Protein AF-A0A7S2V6W0-F1 (afdb_monomer_lite)

Secondary structure (DSSP, 8-state):
--------HHHHHGGGT-EEETTEEE----TT-GGGTT--HHHHHHHHHHHIIIIIS----BHHHHSB-SPP-B-TTSBHHHHHHHHHHTT-SEEEEE-TTSBEEEEEEHHHHHHHHHTT-TTSBGGGT-BS---EEETT-BHHHHHIIIIIS--SEEEEEEEPP--------PPP---------------------------------------PPPP-EEEEEEEEHHHHHHHHTT-TT-------S-----HHHHHHHHHHHHHHHTSS--

InterPro domains:
  IPR000644 CBS domain [PF00571] (63-118)
  IPR000644 CBS domain [PS51371] (67-123)
  IPR000644 CBS domain [SM00116] (70-118)
  IPR046342 CBS domain superfamily [G3DSA:3.10.580.10] (62-169)
  IPR046342 CBS domain superfamily [SSF54631] (60-234)
  IPR052390 tRNA Nucleotidyltransferase/Poly(A) Polymerase [PTHR47788] (5-162)

Foldseek 3Di:
DDDDLQQQVQVLCVVQVWHDGRVDIDHDDDPPDPVNPPDDPVNSVVVSVVCCVPPRDDDFAFQLRLFDDDFDEEEQQQFLQNQLCVCVVVVHFKGFYAYPVQFGQFIDGPVQSVVCVVVVRRGGGCNVRTGRDAAEDERRHTPVVVCCVCPVVVDQKYFYWDFDDPPDDPPPPPPPDDDDDDDDDDDDDDDDDDDDDDDDDDDDDDDPPPDPPPPDDDGGTHTDGMDGPVSVVVVCVVCVSPDDPCPDPPPVCDPVNVVVVVVVVVVVVVVPPD

Organism: NCBI:txid94617

Radius of gyration: 34.23 Å; chains: 1; bounding box: 109×74×72 Å

Structure (mmCIF, N/CA/C/O backbone):
data_AF-A0A7S2V6W0-F1
#
_entry.id   AF-A0A7S2V6W0-F1
#
loop_
_atom_site.group_PDB
_atom_site.id
_atom_site.type_symbol
_atom_site.label_atom_id
_atom_site.label_alt_id
_atom_site.label_comp_id
_atom_site.label_asym_id
_atom_site.label_entity_id
_atom_site.label_seq_id
_atom_site.pdbx_PDB_ins_code
_atom_site.Cartn_x
_atom_site.Cartn_y
_atom_site.Cartn_z
_atom_site.occupancy
_atom_site.B_iso_or_equiv
_atom_site.auth_seq_id
_atom_site.auth_comp_id
_atom_site.auth_asym_id
_atom_site.auth_atom_id
_atom_site.pdbx_PDB_model_num
ATOM 1 N N . SER A 1 1 ? -0.947 12.670 -19.699 1.00 32.19 1 SER A N 1
ATOM 2 C CA . SER A 1 1 ? 0.294 12.957 -20.442 1.00 32.19 1 SER A CA 1
ATOM 3 C C . SER A 1 1 ? 1.479 12.617 -19.549 1.00 32.19 1 SER A C 1
ATOM 5 O O . SER A 1 1 ? 1.955 13.471 -18.813 1.00 32.19 1 SER A O 1
ATOM 7 N N . ALA A 1 2 ? 1.862 11.338 -19.509 1.00 32.03 2 ALA A N 1
ATOM 8 C CA . ALA A 1 2 ? 2.923 10.814 -18.650 1.00 32.03 2 ALA A CA 1
ATOM 9 C C . ALA A 1 2 ? 3.948 10.091 -19.531 1.00 32.03 2 ALA A C 1
ATOM 11 O O . ALA A 1 2 ? 3.879 8.889 -19.742 1.00 32.03 2 ALA A O 1
ATOM 12 N N . ARG A 1 3 ? 4.850 10.864 -20.137 1.00 40.72 3 ARG A N 1
ATOM 13 C CA . ARG A 1 3 ? 6.092 10.364 -20.737 1.00 40.72 3 ARG A CA 1
ATOM 14 C C . ARG A 1 3 ? 7.163 11.420 -20.515 1.00 40.72 3 ARG A C 1
ATOM 16 O O . ARG A 1 3 ? 7.329 12.336 -21.311 1.00 40.72 3 ARG A O 1
ATOM 23 N N . LYS A 1 4 ? 7.838 11.327 -19.376 1.00 47.91 4 LYS A N 1
ATOM 24 C CA . LYS A 1 4 ? 9.163 11.922 -19.187 1.00 47.91 4 LYS A CA 1
ATOM 25 C C . LYS A 1 4 ? 10.077 10.849 -18.613 1.00 47.91 4 LYS A C 1
ATOM 27 O O . LYS A 1 4 ? 10.647 11.012 -17.543 1.00 47.91 4 LYS A O 1
ATOM 32 N N . SER A 1 5 ? 10.186 9.734 -19.333 1.00 52.97 5 SER A N 1
ATOM 33 C CA . SER A 1 5 ? 11.449 9.014 -19.332 1.00 52.97 5 SER A CA 1
ATOM 34 C C . SER A 1 5 ? 12.469 9.972 -19.944 1.00 52.97 5 SER A C 1
ATOM 36 O O . SER A 1 5 ? 12.297 10.452 -21.065 1.00 52.97 5 SER A O 1
ATOM 38 N N . THR A 1 6 ? 13.472 10.363 -19.168 1.00 64.56 6 THR A N 1
ATOM 39 C CA . THR A 1 6 ? 14.575 11.189 -19.664 1.00 64.56 6 THR A CA 1
ATOM 40 C C . THR A 1 6 ? 15.498 10.277 -20.470 1.00 64.56 6 THR A C 1
ATOM 42 O O . THR A 1 6 ? 16.558 9.906 -19.989 1.00 64.56 6 THR A O 1
ATOM 45 N N . VAL A 1 7 ? 15.038 9.836 -21.645 1.00 73.19 7 VAL A N 1
ATOM 46 C CA . VAL A 1 7 ? 15.878 9.147 -22.635 1.00 73.19 7 VAL A CA 1
ATOM 47 C C . VAL A 1 7 ? 16.953 10.144 -23.064 1.00 73.19 7 VAL A C 1
ATOM 49 O O . VAL A 1 7 ? 16.620 11.284 -23.399 1.00 73.19 7 VAL A O 1
ATOM 52 N N . ASP A 1 8 ? 18.220 9.743 -23.003 1.00 82.81 8 ASP A N 1
ATOM 53 C CA . ASP A 1 8 ? 19.346 10.557 -23.448 1.00 82.81 8 ASP A CA 1
ATOM 54 C C . ASP A 1 8 ? 19.619 10.247 -24.921 1.00 82.81 8 ASP A C 1
ATOM 56 O O . ASP A 1 8 ? 20.336 9.312 -25.281 1.00 82.81 8 ASP A O 1
ATOM 60 N N . LEU A 1 9 ? 19.023 11.061 -25.791 1.00 82.62 9 LEU A N 1
ATOM 61 C CA . LEU A 1 9 ? 19.179 10.932 -27.237 1.00 82.62 9 LEU A CA 1
ATOM 62 C C . LEU A 1 9 ? 20.634 11.125 -27.682 1.00 82.62 9 LEU A C 1
ATOM 64 O O . LEU A 1 9 ? 21.024 10.605 -28.722 1.00 82.62 9 LEU A O 1
ATOM 68 N N . ASN A 1 10 ? 21.444 11.873 -26.927 1.00 84.94 10 ASN A N 1
ATOM 69 C CA . ASN A 1 10 ? 22.842 12.083 -27.283 1.00 84.94 10 ASN A CA 1
ATOM 70 C C . ASN A 1 10 ? 23.656 10.811 -27.024 1.00 84.94 10 ASN A C 1
ATOM 72 O O . ASN A 1 10 ? 24.399 10.372 -27.900 1.00 84.94 10 ASN A O 1
ATOM 76 N N . ALA A 1 11 ? 23.460 10.177 -25.865 1.00 84.25 11 ALA A N 1
ATOM 77 C CA . ALA A 1 11 ? 24.062 8.878 -25.568 1.00 84.25 11 ALA A CA 1
ATOM 78 C C . ALA A 1 11 ? 23.625 7.807 -26.581 1.00 84.25 11 ALA A C 1
ATOM 80 O O . ALA A 1 11 ? 24.463 7.061 -27.078 1.00 84.25 11 ALA A O 1
ATOM 81 N N . LEU A 1 12 ? 22.339 7.806 -26.952 1.00 83.88 12 LEU A N 1
ATOM 82 C CA . LEU A 1 12 ? 21.755 6.891 -27.937 1.00 83.88 12 LEU A CA 1
ATOM 83 C C . LEU A 1 12 ? 22.400 7.016 -29.331 1.00 83.88 12 LEU A C 1
ATOM 85 O O . LEU A 1 12 ? 22.627 6.023 -30.015 1.00 83.88 12 LEU A O 1
ATOM 89 N N . PHE A 1 13 ? 22.673 8.246 -29.777 1.00 85.44 13 PHE A N 1
ATOM 90 C CA . PHE A 1 13 ? 23.151 8.513 -31.137 1.00 85.44 13 PHE A CA 1
ATOM 91 C C . PHE A 1 13 ? 24.675 8.597 -31.272 1.00 85.44 13 PHE A C 1
ATOM 93 O O . PHE A 1 13 ? 25.177 8.503 -32.393 1.00 85.44 13 PHE A O 1
ATOM 100 N N . THR A 1 14 ? 25.416 8.712 -30.166 1.00 84.56 14 THR A N 1
ATOM 101 C CA . THR A 1 14 ? 26.891 8.756 -30.163 1.00 84.56 14 THR A CA 1
ATOM 102 C C . THR A 1 14 ? 27.540 7.535 -30.845 1.00 84.56 14 THR A C 1
ATOM 104 O O . THR A 1 14 ? 28.439 7.747 -31.662 1.00 84.56 14 THR A O 1
ATOM 107 N N . PRO A 1 15 ? 27.089 6.278 -30.620 1.00 82.00 15 PRO A N 1
ATOM 108 C CA . PRO A 1 15 ? 27.622 5.103 -31.327 1.00 82.00 15 PRO A CA 1
ATOM 109 C C . PRO A 1 15 ? 27.479 5.183 -32.852 1.00 82.00 15 PRO A C 1
ATOM 111 O O . PRO A 1 15 ? 28.231 4.552 -33.588 1.00 82.00 15 PRO A O 1
ATOM 114 N N . TYR A 1 16 ? 26.533 5.993 -33.327 1.00 81.75 16 TYR A N 1
ATOM 115 C CA . TYR A 1 16 ? 26.217 6.194 -34.737 1.00 81.75 16 TYR A CA 1
ATOM 116 C C . TYR A 1 16 ? 26.758 7.519 -35.281 1.00 81.75 16 TYR A C 1
ATOM 118 O O . TYR A 1 16 ? 26.237 8.043 -36.266 1.00 81.75 16 TYR A O 1
ATOM 126 N N . HIS A 1 17 ? 27.784 8.079 -34.631 1.00 81.06 17 HIS A N 1
ATOM 127 C CA . HIS A 1 17 ? 28.397 9.367 -34.976 1.00 81.06 17 HIS A CA 1
ATOM 128 C C . HIS A 1 17 ? 27.416 10.553 -34.942 1.00 81.06 17 HIS A C 1
ATOM 130 O O . HIS A 1 17 ? 27.673 11.605 -35.528 1.00 81.06 17 HIS A O 1
ATOM 136 N N . GLY A 1 18 ? 26.278 10.394 -34.263 1.00 83.81 18 GLY A N 1
ATOM 137 C CA . GLY A 1 18 ? 25.359 11.482 -33.970 1.00 83.81 18 GLY A CA 1
ATOM 138 C C . GLY A 1 18 ? 25.780 12.277 -32.747 1.00 83.81 18 GLY A C 1
ATOM 139 O O . GLY A 1 18 ? 26.610 11.849 -31.949 1.00 83.81 18 GLY A O 1
ATOM 140 N N . GLY A 1 19 ? 25.176 13.448 -32.590 1.00 85.50 19 GLY A N 1
ATOM 141 C CA . GLY A 1 19 ? 25.458 14.320 -31.462 1.00 85.50 19 GLY A CA 1
ATOM 142 C C . GLY A 1 19 ? 24.356 15.339 -31.221 1.00 85.50 19 GLY A C 1
ATOM 143 O O . GLY A 1 19 ? 23.471 15.550 -32.056 1.00 85.50 19 GLY A O 1
ATOM 144 N N . GLY A 1 20 ? 24.408 15.975 -30.056 1.00 85.94 20 GLY A N 1
ATOM 145 C CA . GLY A 1 20 ? 23.536 17.089 -29.706 1.00 85.94 20 GLY A CA 1
ATOM 146 C C . GLY A 1 20 ? 23.212 17.138 -28.221 1.00 85.94 20 GLY A C 1
ATOM 147 O O . GLY A 1 20 ? 23.942 16.626 -27.376 1.00 85.94 20 GLY A O 1
ATOM 148 N N . HIS A 1 21 ? 22.099 17.783 -27.888 1.00 83.94 21 HIS A N 1
ATOM 149 C CA . HIS A 1 21 ? 21.623 17.833 -26.511 1.00 83.94 21 HIS A CA 1
ATOM 150 C C . HIS A 1 21 ? 20.943 16.497 -26.155 1.00 83.94 21 HIS A C 1
ATOM 152 O O . HIS A 1 21 ? 20.230 15.962 -27.002 1.00 83.94 21 HIS A O 1
ATOM 158 N N . PRO A 1 22 ? 20.995 16.005 -24.902 1.00 81.94 22 PRO A N 1
ATOM 159 C CA . PRO A 1 22 ? 20.298 14.780 -24.469 1.00 81.94 22 PRO A CA 1
ATOM 160 C C . PRO A 1 22 ? 18.800 14.683 -24.809 1.00 81.94 22 PRO A C 1
ATOM 162 O O . PRO A 1 22 ? 18.212 13.613 -24.788 1.00 81.94 22 PRO A O 1
ATOM 165 N N . LYS A 1 23 ? 18.155 15.813 -25.123 1.00 78.44 23 LYS A N 1
ATOM 166 C CA . LYS A 1 23 ? 16.727 15.903 -25.489 1.00 78.44 23 LYS A CA 1
ATOM 167 C C . LYS A 1 23 ? 16.487 16.231 -26.964 1.00 78.44 23 LYS A C 1
ATOM 169 O O . LYS A 1 23 ? 15.339 16.286 -27.389 1.00 78.44 23 LYS A O 1
ATOM 174 N N . ALA A 1 24 ? 17.549 16.527 -27.702 1.00 77.25 24 ALA A N 1
ATOM 175 C CA . ALA A 1 24 ? 17.530 16.978 -29.085 1.00 77.25 24 ALA A CA 1
ATOM 176 C C . ALA A 1 24 ? 18.909 16.686 -29.696 1.00 77.25 24 ALA A C 1
ATOM 178 O O . ALA A 1 24 ? 19.760 17.573 -29.801 1.00 77.25 24 ALA A O 1
ATOM 179 N N . ALA A 1 25 ? 19.135 15.417 -30.019 1.00 85.56 25 ALA A N 1
ATOM 180 C CA . ALA A 1 25 ? 20.313 14.942 -30.729 1.00 85.56 25 ALA A CA 1
ATOM 181 C C . ALA A 1 25 ? 19.882 14.332 -32.064 1.00 85.56 25 ALA A C 1
ATOM 183 O O . ALA A 1 25 ? 18.726 13.935 -32.228 1.00 85.56 25 ALA A O 1
ATOM 184 N N . SER A 1 26 ? 20.807 14.271 -33.014 1.00 85.56 26 SER A N 1
ATOM 185 C CA . SER A 1 26 ? 20.570 13.703 -34.340 1.00 85.56 26 SER A CA 1
ATOM 186 C C . SER A 1 26 ? 21.784 12.915 -34.809 1.00 85.56 26 SER A C 1
ATOM 188 O O . SER A 1 26 ? 22.915 13.313 -34.534 1.00 85.56 26 SER A O 1
ATOM 190 N N . CYS A 1 27 ? 21.552 11.849 -35.568 1.00 85.00 27 CYS A N 1
ATOM 191 C CA . CYS A 1 27 ? 22.575 11.158 -36.347 1.00 85.00 27 CYS A CA 1
ATOM 192 C C . CYS A 1 27 ? 22.167 11.124 -37.822 1.00 85.00 27 CYS A C 1
ATOM 194 O O . CYS A 1 27 ? 20.982 11.159 -38.157 1.00 85.00 27 CYS A O 1
ATOM 196 N N . SER A 1 28 ? 23.159 11.053 -38.703 1.00 82.06 28 SER A N 1
ATOM 197 C CA . SER A 1 28 ? 22.966 10.765 -40.121 1.00 82.06 28 SER A CA 1
ATOM 198 C C . SER A 1 28 ? 23.978 9.708 -40.521 1.00 82.06 28 SER A C 1
ATOM 200 O O . SER A 1 28 ? 25.175 9.917 -40.328 1.00 82.06 28 SER A O 1
ATOM 202 N N . MET A 1 29 ? 23.509 8.602 -41.087 1.00 73.56 29 MET A N 1
ATOM 203 C CA . MET A 1 29 ? 24.369 7.512 -41.531 1.00 73.56 29 MET A CA 1
ATOM 204 C C . MET A 1 29 ? 24.065 7.130 -42.971 1.00 73.56 29 MET A C 1
ATOM 206 O O . MET A 1 29 ? 22.963 7.348 -43.478 1.00 73.56 29 MET A O 1
ATOM 210 N N . ARG A 1 30 ? 25.069 6.548 -43.616 1.00 75.75 30 ARG A N 1
ATOM 211 C CA . ARG A 1 30 ? 24.967 5.952 -44.939 1.00 75.75 30 ARG A CA 1
ATOM 212 C C . ARG A 1 30 ? 24.839 4.439 -44.776 1.00 75.75 30 ARG A C 1
ATOM 214 O O . ARG A 1 30 ? 25.690 3.821 -44.148 1.00 75.75 30 ARG A O 1
ATOM 221 N N . LEU A 1 31 ? 23.754 3.865 -45.295 1.00 67.44 31 LEU A N 1
ATOM 222 C CA . LEU A 1 31 ? 23.441 2.429 -45.177 1.00 67.44 31 LEU A CA 1
ATOM 223 C C . LEU A 1 31 ? 24.380 1.541 -46.016 1.00 67.44 31 LEU A C 1
ATOM 225 O O . LEU A 1 31 ? 24.413 0.329 -45.843 1.00 67.44 31 LEU A O 1
ATOM 229 N N . ASP A 1 32 ? 25.147 2.145 -46.921 1.00 70.44 32 ASP A N 1
ATOM 230 C CA . ASP A 1 32 ? 26.176 1.528 -47.756 1.00 70.44 32 ASP A CA 1
ATOM 231 C C . ASP A 1 32 ? 27.594 1.633 -47.158 1.00 70.44 32 ASP A C 1
ATOM 233 O O . ASP A 1 32 ? 28.562 1.213 -47.794 1.00 70.44 32 ASP A O 1
ATOM 237 N N . ASP A 1 33 ? 27.741 2.176 -45.943 1.00 69.12 33 ASP A N 1
ATOM 238 C CA . ASP A 1 33 ? 29.042 2.334 -45.293 1.00 69.12 33 ASP A CA 1
ATOM 239 C C . ASP A 1 33 ? 29.648 0.964 -44.902 1.00 69.12 33 ASP A C 1
ATOM 241 O O . ASP A 1 33 ? 29.051 0.215 -44.118 1.00 69.12 33 ASP A O 1
ATOM 245 N N . PRO A 1 34 ? 30.854 0.612 -45.394 1.00 64.00 34 PRO A N 1
ATOM 246 C CA . PRO A 1 34 ? 31.519 -0.647 -45.062 1.00 64.00 34 PRO A CA 1
ATOM 247 C C . PRO A 1 34 ? 31.882 -0.793 -43.575 1.00 64.00 34 PRO A C 1
ATOM 249 O O . PRO A 1 34 ? 32.149 -1.915 -43.138 1.00 64.00 34 PRO A O 1
ATOM 252 N N . ALA A 1 35 ? 31.883 0.290 -42.790 1.00 62.59 35 ALA A N 1
ATOM 253 C CA . ALA A 1 35 ? 32.033 0.238 -41.335 1.00 62.59 35 ALA A CA 1
ATOM 254 C C . ALA A 1 35 ? 30.786 -0.327 -40.623 1.00 62.59 35 ALA A C 1
ATOM 256 O O . ALA A 1 35 ? 30.897 -0.839 -39.511 1.00 62.59 35 ALA A O 1
ATOM 257 N N . MET A 1 36 ? 29.619 -0.295 -41.276 1.00 63.16 36 MET A N 1
ATOM 258 C CA . MET A 1 36 ? 28.310 -0.697 -40.742 1.00 63.16 36 MET A CA 1
ATOM 259 C C . MET A 1 36 ? 27.817 -2.010 -41.375 1.00 63.16 36 MET A C 1
ATOM 261 O O . MET A 1 36 ? 26.632 -2.158 -41.670 1.00 63.16 36 MET A O 1
ATOM 265 N N . ARG A 1 37 ? 28.739 -2.956 -41.634 1.00 55.81 37 ARG A N 1
ATOM 266 C CA . ARG A 1 37 ? 28.489 -4.237 -42.331 1.00 55.81 37 ARG A CA 1
ATOM 267 C C . ARG A 1 37 ? 27.138 -4.865 -41.952 1.00 55.81 37 ARG A C 1
ATOM 269 O O . ARG A 1 37 ? 27.016 -5.488 -40.903 1.00 55.81 37 ARG A O 1
ATOM 276 N N . GLY A 1 38 ? 26.170 -4.771 -42.864 1.00 61.34 38 GLY A N 1
ATOM 277 C CA . GLY A 1 38 ? 24.917 -5.526 -42.807 1.00 61.34 38 GLY A CA 1
ATOM 278 C C . GLY A 1 38 ? 23.794 -4.916 -41.968 1.00 61.34 38 GLY A C 1
ATOM 279 O O . GLY A 1 38 ? 22.775 -5.581 -41.807 1.00 61.34 38 GLY A O 1
ATOM 280 N N . LEU A 1 39 ? 23.936 -3.687 -41.459 1.00 65.50 39 LEU A N 1
ATOM 281 C CA . LEU A 1 39 ? 22.801 -2.985 -40.860 1.00 65.50 39 LEU A CA 1
ATOM 282 C C . LEU A 1 39 ? 21.952 -2.336 -41.954 1.00 65.50 39 LEU A C 1
ATOM 284 O O . LEU A 1 39 ? 22.332 -1.323 -42.538 1.00 65.50 39 LEU A O 1
ATOM 288 N N . ASP A 1 40 ? 20.786 -2.920 -42.212 1.00 76.00 40 ASP A N 1
ATOM 289 C CA . ASP A 1 40 ? 19.726 -2.221 -42.923 1.00 76.00 40 ASP A CA 1
ATOM 290 C C . ASP A 1 40 ? 19.011 -1.222 -41.991 1.00 76.00 40 ASP A C 1
ATOM 292 O O . ASP A 1 40 ? 19.259 -1.140 -40.782 1.00 76.00 40 ASP A O 1
ATOM 296 N N . SER A 1 41 ? 18.117 -0.417 -42.566 1.00 77.06 41 SER A N 1
ATOM 297 C CA . SER A 1 41 ? 17.369 0.586 -41.806 1.00 77.06 41 SER A CA 1
ATOM 298 C C . SER A 1 41 ? 16.512 -0.024 -40.696 1.00 77.06 41 SER A C 1
ATOM 300 O O . SER A 1 41 ? 16.229 0.660 -39.717 1.00 77.06 41 SER A O 1
ATOM 302 N N . GLN A 1 42 ? 16.089 -1.283 -40.841 1.00 79.06 42 GLN A N 1
ATOM 303 C CA . GLN A 1 42 ? 15.223 -1.945 -39.873 1.00 79.06 42 GLN A CA 1
ATOM 304 C C . GLN A 1 42 ? 16.029 -2.452 -38.676 1.00 79.06 42 GLN A C 1
ATOM 306 O O . GLN A 1 42 ? 15.693 -2.122 -37.545 1.00 79.06 42 GLN A O 1
ATOM 311 N N . ALA A 1 43 ? 17.144 -3.141 -38.917 1.00 79.06 43 ALA A N 1
ATOM 312 C CA . ALA A 1 43 ? 18.059 -3.612 -37.884 1.00 79.06 43 ALA A CA 1
ATOM 313 C C . ALA A 1 43 ? 18.600 -2.458 -37.024 1.00 79.06 43 ALA A C 1
ATOM 315 O O . ALA A 1 43 ? 18.762 -2.600 -35.812 1.00 79.06 43 ALA A O 1
ATOM 316 N N . PHE A 1 44 ? 18.834 -1.290 -37.633 1.00 79.88 44 PHE A N 1
ATOM 317 C CA . PHE A 1 44 ? 19.177 -0.075 -36.894 1.00 79.88 44 PHE A CA 1
ATOM 318 C C . PHE A 1 44 ? 18.053 0.373 -35.948 1.00 79.88 44 PHE A C 1
ATOM 320 O O . PHE A 1 44 ? 18.314 0.642 -34.775 1.00 79.88 44 PHE A O 1
ATOM 327 N N . LEU A 1 45 ? 16.811 0.459 -36.441 1.00 81.62 45 LEU A N 1
ATOM 328 C CA . LEU A 1 45 ? 15.664 0.843 -35.615 1.00 81.62 45 LEU A CA 1
ATOM 329 C C . LEU A 1 45 ? 15.423 -0.163 -34.488 1.00 81.62 45 LEU A C 1
ATOM 331 O O . LEU A 1 45 ? 15.148 0.255 -33.366 1.00 81.62 45 LEU A O 1
ATOM 335 N N . ASP A 1 46 ? 15.571 -1.455 -34.765 1.00 82.25 46 ASP A N 1
ATOM 336 C CA . ASP A 1 46 ? 15.393 -2.514 -33.776 1.00 82.25 46 ASP A CA 1
ATOM 337 C C . ASP A 1 46 ? 16.443 -2.400 -32.661 1.00 82.25 46 ASP A C 1
ATOM 339 O O . ASP A 1 46 ? 16.078 -2.383 -31.486 1.00 82.25 46 ASP A O 1
ATOM 343 N N . HIS A 1 47 ? 17.720 -2.190 -33.006 1.00 81.69 47 HIS A N 1
ATOM 344 C CA . HIS A 1 47 ? 18.782 -1.959 -32.019 1.00 81.69 47 HIS A CA 1
ATOM 345 C C . HIS A 1 47 ? 18.549 -0.675 -31.207 1.00 81.69 47 HIS A C 1
ATOM 347 O O . HIS A 1 47 ? 18.802 -0.631 -30.004 1.00 81.69 47 HIS A O 1
ATOM 353 N N . LEU A 1 48 ? 18.040 0.385 -31.844 1.00 82.25 48 LEU A N 1
ATOM 354 C CA . LEU A 1 48 ? 17.699 1.632 -31.161 1.00 82.25 48 LEU A CA 1
ATOM 355 C C . LEU A 1 48 ? 16.571 1.425 -30.144 1.00 82.25 48 LEU A C 1
ATOM 357 O O . LEU A 1 48 ? 16.636 1.925 -29.022 1.00 82.25 48 LEU A O 1
ATOM 361 N N . VAL A 1 49 ? 15.524 0.699 -30.541 1.00 82.44 49 VAL A N 1
ATOM 362 C CA . VAL A 1 49 ? 14.390 0.367 -29.674 1.00 82.44 49 VAL A CA 1
ATOM 363 C C . VAL A 1 49 ? 14.849 -0.520 -28.525 1.00 82.44 49 VAL A C 1
ATOM 365 O O . VAL A 1 49 ? 14.483 -0.250 -27.382 1.00 82.44 49 VAL A O 1
ATOM 368 N N . GLU A 1 50 ? 15.674 -1.528 -28.800 1.00 80.94 50 GLU A N 1
ATOM 369 C CA . GLU A 1 50 ? 16.226 -2.418 -27.784 1.00 80.94 50 GLU A CA 1
ATOM 370 C C . GLU A 1 50 ? 17.058 -1.646 -26.755 1.00 80.94 50 GLU A C 1
ATOM 372 O O . GLU A 1 50 ? 16.794 -1.777 -25.559 1.00 80.94 50 GLU A O 1
ATOM 377 N N . ASP A 1 51 ? 17.979 -0.778 -27.184 1.00 78.69 51 ASP A N 1
ATOM 378 C CA . ASP A 1 51 ? 18.811 0.034 -26.283 1.00 78.69 51 ASP A CA 1
ATOM 379 C C . ASP A 1 51 ? 17.967 1.001 -25.432 1.00 78.69 51 ASP A C 1
ATOM 381 O O . ASP A 1 51 ? 18.164 1.135 -24.220 1.00 78.69 51 ASP A O 1
ATOM 385 N N . ILE A 1 52 ? 16.936 1.617 -26.025 1.00 79.12 52 ILE A N 1
ATOM 386 C CA . ILE A 1 52 ? 15.980 2.437 -25.269 1.00 79.12 52 ILE A CA 1
ATOM 387 C C . ILE A 1 52 ? 15.268 1.585 -24.216 1.00 79.12 52 ILE A C 1
ATOM 389 O O . ILE A 1 52 ? 15.198 1.982 -23.053 1.00 79.12 52 ILE A O 1
ATOM 393 N N . CYS A 1 53 ? 14.732 0.432 -24.606 1.00 71.12 53 CYS A N 1
ATOM 394 C CA . CYS A 1 53 ? 13.935 -0.424 -23.735 1.00 71.12 53 CYS A CA 1
ATOM 395 C C . CYS A 1 53 ? 14.741 -1.077 -22.610 1.00 71.12 53 CYS A C 1
ATOM 397 O O . CYS A 1 53 ? 14.203 -1.243 -21.517 1.00 71.12 53 CYS A O 1
ATOM 399 N N . THR A 1 54 ? 15.998 -1.435 -22.863 1.00 73.12 54 THR A N 1
ATOM 400 C CA . THR A 1 54 ? 16.837 -2.188 -21.922 1.00 73.12 54 THR A CA 1
ATOM 401 C C . THR A 1 54 ? 17.723 -1.293 -21.065 1.00 73.12 54 THR A C 1
ATOM 403 O O . THR A 1 54 ? 17.835 -1.530 -19.863 1.00 73.12 54 THR A O 1
ATOM 406 N N . ASN A 1 55 ? 18.311 -0.245 -21.648 1.00 70.06 55 ASN A N 1
ATOM 407 C CA . ASN A 1 55 ? 19.354 0.540 -20.987 1.00 70.06 55 ASN A CA 1
ATOM 408 C C . ASN A 1 55 ? 18.894 1.944 -20.578 1.00 70.06 55 ASN A C 1
ATOM 410 O O . ASN A 1 55 ? 19.417 2.496 -19.608 1.00 70.06 55 ASN A O 1
ATOM 414 N N . GLN A 1 56 ? 17.920 2.539 -21.280 1.00 68.12 56 GLN A N 1
ATOM 415 C CA . GLN A 1 56 ? 17.513 3.930 -21.021 1.00 68.12 56 GLN A CA 1
ATOM 416 C C . GLN A 1 56 ? 16.172 4.075 -20.294 1.00 68.12 56 GLN A C 1
ATOM 418 O O . GLN A 1 56 ? 15.959 5.046 -19.557 1.00 68.12 56 GLN A O 1
ATOM 423 N N . LEU A 1 57 ? 15.249 3.129 -20.471 1.00 65.50 57 LEU A N 1
ATOM 424 C CA . LEU A 1 57 ? 13.990 3.099 -19.739 1.00 65.50 57 LEU A CA 1
ATOM 425 C C . LEU A 1 57 ? 14.197 2.399 -18.397 1.00 65.50 57 LEU A C 1
ATOM 427 O O . LEU A 1 57 ? 14.382 1.190 -18.323 1.00 65.50 57 LEU A O 1
ATOM 431 N N . LYS A 1 58 ? 14.108 3.164 -17.304 1.00 61.62 58 LYS A N 1
ATOM 432 C CA . LYS A 1 58 ? 13.963 2.556 -15.978 1.00 61.62 58 LYS A CA 1
ATOM 433 C C . LYS A 1 58 ? 12.657 1.748 -15.957 1.00 61.62 58 LYS A C 1
ATOM 435 O O . LYS A 1 58 ? 11.628 2.317 -16.343 1.00 61.62 58 LYS A O 1
ATOM 440 N N . PRO A 1 59 ? 12.673 0.481 -15.507 1.00 60.97 59 PRO A N 1
ATOM 441 C CA . PRO A 1 59 ? 11.457 -0.308 -15.393 1.00 60.97 59 PRO A CA 1
ATOM 442 C C . PRO A 1 59 ? 10.458 0.410 -14.481 1.00 60.97 59 PRO A C 1
ATOM 444 O O . PRO A 1 59 ? 10.822 0.994 -13.456 1.00 60.97 59 PRO A O 1
ATOM 447 N N . GLU A 1 60 ? 9.196 0.430 -14.903 1.00 69.38 60 GLU A N 1
ATOM 448 C CA . GLU A 1 60 ? 8.118 1.030 -14.127 1.00 69.38 60 GLU A CA 1
ATOM 449 C C . GLU A 1 60 ? 7.797 0.114 -12.943 1.00 69.38 60 GLU A C 1
ATOM 451 O O . GLU A 1 60 ? 7.369 -1.020 -13.134 1.00 69.38 60 GLU A O 1
ATOM 456 N N . ILE A 1 61 ? 8.024 0.610 -11.727 1.00 80.69 61 ILE A N 1
ATOM 457 C CA . ILE A 1 61 ? 7.788 -0.133 -10.485 1.00 80.69 61 ILE A CA 1
ATOM 458 C C . ILE A 1 61 ? 6.290 -0.406 -10.339 1.00 80.69 61 ILE A C 1
ATOM 460 O O . ILE A 1 61 ? 5.459 0.500 -10.497 1.00 80.69 61 ILE A O 1
ATOM 464 N N . SER A 1 62 ? 5.946 -1.642 -9.994 1.00 87.75 62 SER A N 1
ATOM 465 C CA . SER A 1 62 ? 4.574 -2.052 -9.692 1.00 87.75 62 SER A CA 1
ATOM 466 C C . SER A 1 62 ? 4.201 -1.804 -8.223 1.00 87.75 62 SER A C 1
ATOM 468 O O . SER A 1 62 ? 5.062 -1.705 -7.352 1.00 87.75 62 SER A O 1
ATOM 470 N N . ALA A 1 63 ? 2.908 -1.719 -7.909 1.00 90.25 63 ALA A N 1
ATOM 471 C CA . ALA A 1 63 ? 2.398 -1.553 -6.549 1.00 90.25 63 ALA A CA 1
ATOM 472 C C . ALA A 1 63 ? 2.903 -2.651 -5.603 1.00 90.25 63 ALA A C 1
ATOM 474 O O . ALA A 1 63 ? 3.249 -2.357 -4.458 1.00 90.25 63 ALA A O 1
ATOM 475 N N . GLY A 1 64 ? 3.005 -3.887 -6.096 1.00 88.56 64 GLY A N 1
ATOM 476 C CA . GLY A 1 64 ? 3.557 -5.019 -5.355 1.00 88.56 64 GLY A CA 1
ATOM 477 C C . GLY A 1 64 ? 5.017 -4.825 -4.936 1.00 88.56 64 GLY A C 1
ATOM 478 O O . GLY A 1 64 ? 5.409 -5.245 -3.851 1.00 88.56 64 GLY A O 1
ATOM 479 N N . GLU A 1 65 ? 5.820 -4.133 -5.744 1.00 85.06 65 GLU A N 1
ATOM 480 C CA . GLU A 1 65 ? 7.248 -3.931 -5.469 1.00 85.06 65 GLU A CA 1
ATOM 481 C C . GLU A 1 65 ? 7.529 -2.862 -4.407 1.00 85.06 65 GLU A C 1
ATOM 483 O O . GLU A 1 65 ? 8.575 -2.909 -3.759 1.00 85.06 65 GLU A O 1
ATOM 488 N N . PHE A 1 66 ? 6.627 -1.892 -4.208 1.00 86.06 66 PHE A N 1
ATOM 489 C CA . PHE A 1 66 ? 6.857 -0.802 -3.247 1.00 86.06 66 PHE A CA 1
ATOM 490 C C . PHE A 1 66 ? 5.869 -0.736 -2.081 1.00 86.06 66 PHE A C 1
ATOM 492 O O . PHE A 1 66 ? 6.038 0.104 -1.190 1.00 86.06 66 PHE A O 1
ATOM 499 N N . MET A 1 67 ? 4.853 -1.597 -2.056 1.00 90.25 67 MET A N 1
ATOM 500 C CA . MET A 1 67 ? 3.956 -1.718 -0.912 1.00 90.25 67 MET A CA 1
ATOM 501 C C . MET A 1 67 ? 4.691 -2.141 0.359 1.00 90.25 67 MET A C 1
ATOM 503 O O . MET A 1 67 ? 5.685 -2.864 0.333 1.00 90.25 67 MET A O 1
ATOM 507 N N . THR A 1 68 ? 4.145 -1.740 1.504 1.00 89.56 68 THR A N 1
ATOM 508 C CA . THR A 1 68 ? 4.553 -2.303 2.788 1.00 89.56 68 THR A CA 1
ATOM 509 C C . THR A 1 68 ? 3.745 -3.569 3.064 1.00 89.56 68 THR A C 1
ATOM 511 O O . THR A 1 68 ? 2.510 -3.553 3.050 1.00 89.56 68 THR A O 1
ATOM 514 N N . ALA A 1 69 ? 4.456 -4.652 3.371 1.00 89.06 69 ALA A N 1
ATOM 515 C CA . ALA A 1 69 ? 3.913 -5.920 3.838 1.00 89.06 69 ALA A CA 1
ATOM 516 C C . ALA A 1 69 ? 4.845 -6.517 4.918 1.00 89.06 69 ALA A C 1
ATOM 518 O O . ALA A 1 69 ? 6.051 -6.260 4.878 1.00 89.06 69 ALA A O 1
ATOM 519 N N . PRO A 1 70 ? 4.330 -7.306 5.883 1.00 88.69 70 PRO A N 1
ATOM 520 C CA . PRO A 1 70 ? 2.921 -7.647 6.105 1.00 88.69 70 PRO A CA 1
ATOM 521 C C . PRO A 1 70 ? 2.105 -6.484 6.701 1.00 88.69 70 PRO A C 1
ATOM 523 O O . PRO A 1 70 ? 2.636 -5.618 7.395 1.00 88.69 70 PRO A O 1
ATOM 526 N N . VAL A 1 71 ? 0.791 -6.473 6.449 1.00 92.12 71 VAL A N 1
ATOM 527 C CA . VAL A 1 71 ? -0.121 -5.416 6.922 1.00 92.12 71 VAL A CA 1
ATOM 528 C C . VAL A 1 71 ? -0.837 -5.854 8.198 1.00 92.12 71 VAL A C 1
ATOM 530 O O . VAL A 1 71 ? -1.451 -6.921 8.236 1.00 92.12 71 VAL A O 1
ATOM 533 N N . LEU A 1 72 ? -0.815 -5.015 9.239 1.00 93.56 72 LEU A N 1
ATOM 534 C CA . LEU A 1 72 ? -1.642 -5.243 10.427 1.00 93.56 72 LEU A CA 1
ATOM 535 C C . LEU A 1 72 ? -3.122 -5.090 10.059 1.00 93.56 72 LEU A C 1
ATOM 537 O O . LEU A 1 72 ? -3.505 -4.099 9.445 1.00 93.56 72 LEU A O 1
ATOM 541 N N . THR A 1 73 ? -3.955 -6.050 10.454 1.00 96.44 73 THR A N 1
ATOM 542 C CA . THR A 1 73 ? -5.388 -6.083 10.126 1.00 96.44 73 THR A CA 1
ATOM 543 C C . THR A 1 73 ? -6.238 -6.406 11.348 1.00 96.44 73 THR A C 1
ATOM 545 O O . THR A 1 73 ? -5.729 -6.878 12.365 1.00 96.44 73 THR A O 1
ATOM 548 N N . CYS A 1 74 ? -7.542 -6.156 11.254 1.00 96.69 74 CYS A N 1
ATOM 549 C CA . CYS A 1 74 ? -8.524 -6.589 12.246 1.00 96.69 74 CYS A CA 1
ATOM 550 C C . CYS A 1 74 ? -9.775 -7.183 11.584 1.00 96.69 74 CYS A C 1
ATOM 552 O O . CYS A 1 74 ? -9.915 -7.176 10.361 1.00 96.69 74 CYS A O 1
ATOM 554 N N . THR A 1 75 ? -10.686 -7.718 12.394 1.00 97.56 75 THR A N 1
ATOM 555 C CA . THR A 1 75 ? -11.970 -8.273 11.938 1.00 97.56 75 THR A CA 1
ATOM 556 C C . THR A 1 75 ? -13.120 -7.294 12.197 1.00 97.56 75 THR A C 1
ATOM 558 O O . THR A 1 75 ? -12.993 -6.425 13.062 1.00 97.56 75 THR A O 1
ATOM 561 N N . PRO A 1 76 ? -14.284 -7.436 11.530 1.00 97.44 76 PRO A N 1
ATOM 562 C CA . PRO A 1 76 ? -15.424 -6.539 11.726 1.00 97.44 76 PRO A CA 1
ATOM 563 C C . PRO A 1 76 ? -15.947 -6.531 13.167 1.00 97.44 76 PRO A C 1
ATOM 565 O O . PRO A 1 76 ? -16.523 -5.538 13.610 1.00 97.44 76 PRO A O 1
ATOM 568 N N . ASP A 1 77 ? -15.742 -7.634 13.887 1.00 97.56 77 ASP A N 1
ATOM 569 C CA . ASP A 1 77 ? -16.185 -7.830 15.266 1.00 97.56 77 ASP A CA 1
ATOM 570 C C . ASP A 1 77 ? -15.125 -7.427 16.307 1.00 97.56 77 ASP A C 1
ATOM 572 O O . ASP A 1 77 ? -15.424 -7.417 17.498 1.00 97.56 77 ASP A O 1
ATOM 576 N N . THR A 1 78 ? -13.915 -7.041 15.875 1.00 97.31 78 THR A N 1
ATOM 577 C CA . THR A 1 78 ? -12.898 -6.456 16.767 1.00 97.31 78 THR A CA 1
ATOM 578 C C . THR A 1 78 ? -13.480 -5.220 17.450 1.00 97.31 78 THR A C 1
ATOM 580 O O . THR A 1 78 ? -14.142 -4.409 16.796 1.00 97.31 78 THR A O 1
ATOM 583 N N . THR A 1 79 ? -13.268 -5.055 18.757 1.00 98.06 79 THR A N 1
ATOM 584 C CA . THR A 1 79 ? -13.813 -3.890 19.470 1.00 98.06 79 THR A CA 1
ATOM 585 C C . THR A 1 79 ? -13.021 -2.626 19.152 1.00 98.06 79 THR A C 1
ATOM 587 O O . THR A 1 79 ? -11.838 -2.672 18.809 1.00 98.06 79 THR A O 1
ATOM 590 N N . ILE A 1 80 ? -13.662 -1.466 19.287 1.00 97.88 80 ILE A N 1
ATOM 591 C CA . ILE A 1 80 ? -13.010 -0.169 19.061 1.00 97.88 80 ILE A CA 1
ATOM 592 C C . ILE A 1 80 ? -11.817 0.025 20.005 1.00 97.88 80 ILE A C 1
ATOM 594 O O . ILE A 1 80 ? -10.774 0.502 19.565 1.00 97.88 80 ILE A O 1
ATOM 598 N N . SER A 1 81 ? -11.931 -0.393 21.268 1.00 97.00 81 SER A N 1
ATOM 599 C CA . SER A 1 81 ? -10.821 -0.337 22.229 1.00 97.00 81 SER A CA 1
ATOM 600 C C . SER A 1 81 ? -9.651 -1.249 21.837 1.00 97.00 81 SER A C 1
ATOM 602 O O . SER A 1 81 ? -8.502 -0.818 21.870 1.00 97.00 81 SER A O 1
ATOM 604 N N . GLN A 1 82 ? -9.920 -2.478 21.380 1.00 97.25 82 GLN A N 1
ATOM 605 C CA . GLN A 1 82 ? -8.867 -3.373 20.877 1.00 97.25 82 GLN A CA 1
ATOM 606 C C . GLN A 1 82 ? -8.163 -2.783 19.651 1.00 97.25 82 GLN A C 1
ATOM 608 O O . GLN A 1 82 ? -6.936 -2.812 19.562 1.00 97.25 82 GLN A O 1
ATOM 613 N N . ALA A 1 83 ? -8.934 -2.218 18.719 1.00 96.75 83 ALA A N 1
ATOM 614 C CA . ALA A 1 83 ? -8.383 -1.562 17.542 1.00 96.75 83 ALA A CA 1
ATOM 615 C C . ALA A 1 83 ? -7.544 -0.329 17.919 1.00 96.75 83 ALA A C 1
ATOM 617 O O . ALA A 1 83 ? -6.494 -0.106 17.321 1.00 96.75 83 ALA A O 1
ATOM 618 N N . GLU A 1 84 ? -7.956 0.448 18.926 1.00 96.81 84 GLU A N 1
ATOM 619 C CA . GLU A 1 84 ? -7.170 1.573 19.437 1.00 96.81 84 GLU A CA 1
ATOM 620 C C . GLU A 1 84 ? -5.801 1.118 19.940 1.00 96.81 84 GLU A C 1
ATOM 622 O O . GLU A 1 84 ? -4.785 1.673 19.518 1.00 96.81 84 GLU A O 1
ATOM 627 N N . ILE A 1 85 ? -5.778 0.094 20.797 1.00 96.38 85 ILE A N 1
ATOM 628 C CA . ILE A 1 85 ? -4.544 -0.477 21.342 1.00 96.38 85 ILE A CA 1
ATOM 629 C C . ILE A 1 85 ? -3.644 -0.936 20.192 1.00 96.38 85 ILE A C 1
ATOM 631 O O . ILE A 1 85 ? -2.485 -0.538 20.128 1.00 96.38 85 ILE A O 1
ATOM 635 N N . ALA A 1 86 ? -4.188 -1.680 19.224 1.00 94.31 86 ALA A N 1
ATOM 636 C CA . ALA A 1 86 ? -3.430 -2.146 18.066 1.00 94.31 86 ALA A CA 1
ATOM 637 C C . ALA A 1 86 ? -2.787 -0.991 17.273 1.00 94.31 86 ALA A C 1
ATOM 639 O O . ALA A 1 86 ? -1.611 -1.078 16.911 1.00 94.31 86 ALA A O 1
ATOM 640 N N . LEU A 1 87 ? -3.517 0.106 17.031 1.00 92.94 87 LEU A N 1
ATOM 641 C CA . LEU A 1 87 ? -2.974 1.282 16.340 1.00 92.94 87 LEU A CA 1
ATOM 642 C C . LEU A 1 87 ? -1.897 2.003 17.157 1.00 92.94 87 LEU A C 1
ATOM 644 O O . LEU A 1 87 ? -0.895 2.444 16.593 1.00 92.94 87 LEU A O 1
ATOM 648 N N . GLN A 1 88 ? -2.103 2.148 18.468 1.00 93.38 88 GLN A N 1
ATOM 649 C CA . GLN A 1 88 ? -1.165 2.832 19.358 1.00 93.38 88 GLN A CA 1
ATOM 650 C C . GLN A 1 88 ? 0.136 2.042 19.517 1.00 93.38 88 GLN A C 1
ATOM 652 O O . GLN A 1 88 ? 1.207 2.597 19.278 1.00 93.38 88 GLN A O 1
ATOM 657 N N . THR A 1 89 ? 0.046 0.750 19.841 1.00 93.31 89 THR A N 1
ATOM 658 C CA . THR A 1 89 ? 1.206 -0.130 20.035 1.00 93.31 89 THR A CA 1
ATOM 659 C C . THR A 1 89 ? 2.085 -0.191 18.789 1.00 93.31 89 THR A C 1
ATOM 661 O O . THR A 1 89 ? 3.306 -0.155 18.897 1.00 93.31 89 THR A O 1
ATOM 664 N N . ASN A 1 90 ? 1.478 -0.215 17.600 1.00 89.69 90 ASN A N 1
ATOM 665 C CA . ASN A 1 90 ? 2.215 -0.298 16.338 1.00 89.69 90 ASN A CA 1
ATOM 666 C C . ASN A 1 90 ? 2.546 1.075 15.731 1.00 89.69 90 ASN A C 1
ATOM 668 O O . ASN A 1 90 ? 3.143 1.138 14.661 1.00 89.69 90 ASN A O 1
ATOM 672 N N . SER A 1 91 ? 2.175 2.184 16.385 1.00 89.88 91 SER A N 1
ATOM 673 C CA . SER A 1 91 ? 2.394 3.552 15.886 1.00 89.88 91 SER A CA 1
ATOM 674 C C . SER A 1 91 ? 1.889 3.783 14.450 1.00 89.88 91 SER A C 1
ATOM 676 O O . SER A 1 91 ? 2.503 4.506 13.663 1.00 89.88 91 SER A O 1
ATOM 678 N N . ILE A 1 92 ? 0.742 3.191 14.107 1.00 89.94 92 ILE A N 1
ATOM 679 C CA . ILE A 1 92 ? 0.114 3.285 12.780 1.00 89.94 92 ILE A CA 1
ATOM 680 C C . ILE A 1 92 ? -1.218 4.040 12.840 1.00 89.94 92 ILE A C 1
ATOM 682 O O . ILE A 1 92 ? -1.916 4.062 13.852 1.00 89.94 92 ILE A O 1
ATOM 686 N N . ASN A 1 93 ? -1.601 4.671 11.727 1.00 89.81 93 ASN A N 1
ATOM 687 C CA . ASN A 1 93 ? -2.776 5.552 11.672 1.00 89.81 93 ASN A CA 1
ATOM 688 C C . ASN A 1 93 ? -4.054 4.868 11.171 1.00 89.81 93 ASN A C 1
ATOM 690 O O . ASN A 1 93 ? -5.113 5.494 11.123 1.00 89.81 93 ASN A O 1
ATOM 694 N N . GLY A 1 94 ? -3.984 3.603 10.770 1.00 92.31 94 GLY A N 1
ATOM 695 C CA . GLY A 1 94 ? -5.160 2.790 10.479 1.00 92.31 94 GLY A CA 1
ATOM 696 C C . GLY A 1 94 ? -4.790 1.425 9.923 1.00 92.31 94 GLY A C 1
ATOM 697 O O . GLY A 1 94 ? -3.655 1.226 9.496 1.00 92.31 94 GLY A O 1
ATOM 698 N N . ILE A 1 95 ? -5.763 0.523 9.934 1.00 95.19 95 ILE A N 1
ATOM 699 C CA . ILE A 1 95 ? -5.616 -0.878 9.542 1.00 95.19 95 ILE A CA 1
ATOM 700 C C . ILE A 1 95 ? -6.804 -1.324 8.684 1.00 95.19 95 ILE A C 1
ATOM 702 O O . ILE A 1 95 ? -7.929 -0.863 8.908 1.00 95.19 95 ILE A O 1
ATOM 706 N N . PRO A 1 96 ? -6.589 -2.211 7.701 1.00 96.56 96 PRO A N 1
ATOM 707 C CA . PRO A 1 96 ? -7.674 -2.848 6.967 1.00 96.56 96 PRO A CA 1
ATOM 708 C C . PRO A 1 96 ? -8.510 -3.758 7.866 1.00 96.56 96 PRO A C 1
ATOM 710 O O . PRO A 1 96 ? -7.994 -4.404 8.784 1.00 96.56 96 PRO A O 1
ATOM 713 N N . VAL A 1 97 ? -9.799 -3.839 7.552 1.00 96.81 97 VAL A N 1
ATOM 714 C CA . VAL A 1 97 ? -10.742 -4.775 8.162 1.00 96.81 97 VAL A CA 1
ATOM 715 C C . VAL A 1 97 ? -10.978 -5.914 7.178 1.00 96.81 97 VAL A C 1
ATOM 717 O O . VAL A 1 97 ? -11.440 -5.675 6.058 1.00 96.81 97 VAL A O 1
ATOM 720 N N . LEU A 1 98 ? -10.665 -7.138 7.596 1.00 95.94 98 LEU A N 1
ATOM 721 C CA . LEU A 1 98 ? -10.826 -8.349 6.795 1.00 95.94 98 LEU A CA 1
ATOM 722 C C . LEU A 1 98 ? -11.970 -9.210 7.323 1.00 95.94 98 LEU A C 1
ATOM 724 O O . LEU A 1 98 ? -12.108 -9.373 8.534 1.00 95.94 98 LEU A O 1
ATOM 728 N N . ASP A 1 99 ? -12.764 -9.799 6.434 1.00 94.50 99 ASP A N 1
ATOM 729 C CA . ASP A 1 99 ? -13.771 -10.788 6.821 1.00 94.50 99 ASP A CA 1
ATOM 730 C C . ASP A 1 99 ? -13.163 -12.161 7.175 1.00 94.50 99 ASP A C 1
ATOM 732 O O . ASP A 1 99 ? -11.944 -12.355 7.234 1.00 94.50 99 ASP A O 1
ATOM 736 N N . LYS A 1 100 ? -14.037 -13.145 7.424 1.00 91.44 100 LYS A N 1
ATOM 737 C CA . LYS A 1 100 ? -13.640 -14.525 7.747 1.00 91.44 100 LYS A CA 1
ATOM 738 C C . LYS A 1 100 ? -12.849 -15.198 6.619 1.00 91.44 100 LYS A C 1
ATOM 740 O O . LYS A 1 100 ? -11.997 -16.032 6.907 1.00 91.44 100 LYS A O 1
ATOM 745 N N . ASN A 1 101 ? -13.084 -14.790 5.375 1.00 90.00 101 ASN A N 1
ATOM 746 C CA . ASN A 1 101 ? -12.423 -15.306 4.179 1.00 90.00 101 ASN A CA 1
ATOM 747 C C . ASN A 1 101 ? -11.147 -14.516 3.831 1.00 90.00 101 ASN A C 1
ATOM 749 O O . ASN A 1 101 ? -10.546 -14.750 2.787 1.00 90.00 101 ASN A O 1
ATOM 753 N N . LYS A 1 102 ? -10.710 -13.600 4.712 1.00 89.38 102 LYS A N 1
ATOM 754 C CA . LYS A 1 102 ? -9.557 -12.704 4.519 1.00 89.38 102 LYS A CA 1
ATOM 755 C C . LYS A 1 102 ? -9.739 -11.686 3.387 1.00 89.38 102 LYS A C 1
ATOM 757 O O . LYS A 1 102 ? -8.751 -11.115 2.922 1.00 89.38 102 LYS A O 1
ATOM 762 N N . PHE A 1 103 ? -10.978 -11.405 2.989 1.00 93.94 103 PHE A N 1
ATOM 763 C CA . PHE A 1 103 ? -11.272 -10.356 2.020 1.00 93.94 103 PHE A CA 1
ATOM 764 C C . PHE A 1 103 ? -11.420 -8.998 2.691 1.00 93.94 103 PHE A C 1
ATOM 766 O O . PHE A 1 103 ? -11.965 -8.880 3.791 1.00 93.94 103 PHE A O 1
ATOM 773 N N . VAL A 1 104 ? -10.945 -7.956 2.011 1.00 94.94 104 VAL A N 1
ATOM 774 C CA . VAL A 1 104 ? -11.061 -6.577 2.487 1.00 94.94 104 VAL A CA 1
ATOM 775 C C . VAL A 1 104 ? -12.524 -6.142 2.464 1.00 94.94 104 VAL A C 1
ATOM 777 O O . VAL A 1 104 ? -13.141 -6.028 1.407 1.00 94.94 104 VAL A O 1
ATOM 780 N N . VAL A 1 105 ? -13.075 -5.829 3.636 1.00 94.94 105 VAL A N 1
ATOM 781 C CA . VAL A 1 105 ? -14.452 -5.318 3.768 1.00 94.94 105 VAL A CA 1
ATOM 782 C C . VAL A 1 105 ? -14.517 -3.846 4.152 1.00 94.94 105 VAL A C 1
ATOM 784 O O . VAL A 1 105 ? -15.550 -3.199 3.946 1.00 94.94 105 VAL A O 1
ATOM 787 N N . GLY A 1 106 ? -13.416 -3.301 4.664 1.00 94.62 106 GLY A N 1
ATOM 788 C CA . GLY A 1 106 ? -13.310 -1.897 5.016 1.00 94.62 106 GLY A CA 1
ATOM 789 C C . GLY A 1 106 ? -11.959 -1.540 5.614 1.00 94.62 106 GLY A C 1
ATOM 790 O O . GLY A 1 106 ? -10.986 -2.287 5.517 1.00 94.62 106 GLY A O 1
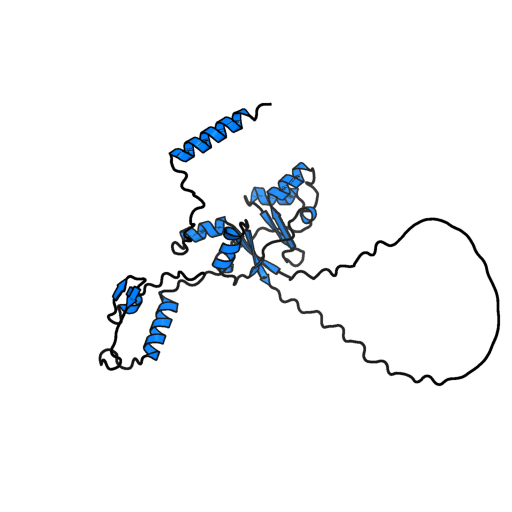ATOM 791 N N . MET A 1 107 ? -11.911 -0.379 6.250 1.00 95.38 107 MET A N 1
ATOM 792 C CA . MET A 1 107 ? -10.726 0.135 6.917 1.00 95.38 107 MET A CA 1
ATOM 793 C C . MET A 1 107 ? -11.111 0.948 8.145 1.00 95.38 107 MET A C 1
ATOM 795 O O . MET A 1 107 ? -12.120 1.655 8.145 1.00 95.38 107 MET A O 1
ATOM 799 N N . ILE A 1 108 ? -10.285 0.870 9.185 1.00 96.00 108 ILE A N 1
ATOM 800 C CA . ILE A 1 108 ? -10.439 1.676 10.389 1.00 96.00 108 ILE A CA 1
ATOM 801 C C . ILE A 1 108 ? -9.225 2.579 10.591 1.00 96.00 108 ILE A C 1
ATOM 803 O O . ILE A 1 108 ? -8.082 2.161 10.408 1.00 96.00 108 ILE A O 1
ATOM 807 N N . THR A 1 109 ? -9.468 3.835 10.961 1.00 94.69 109 THR A N 1
ATOM 808 C CA . THR A 1 109 ? -8.416 4.836 11.176 1.00 94.69 109 THR A CA 1
ATOM 809 C C . THR A 1 109 ? -8.407 5.342 12.609 1.00 94.69 109 THR A C 1
ATOM 811 O O . THR A 1 109 ? -9.421 5.336 13.310 1.00 94.69 109 THR A O 1
ATOM 814 N N . LYS A 1 110 ? -7.259 5.866 13.037 1.00 94.00 110 LYS A N 1
ATOM 815 C CA . LYS A 1 110 ? -7.096 6.483 14.358 1.00 94.00 110 LYS A CA 1
ATOM 816 C C . LYS A 1 110 ? -8.125 7.592 14.606 1.00 94.00 110 LYS A C 1
ATOM 818 O O . LYS A 1 110 ? -8.603 7.734 15.727 1.00 94.00 110 LYS A O 1
ATOM 823 N N . THR A 1 111 ? -8.489 8.348 13.570 1.00 93.19 111 THR A N 1
ATOM 824 C CA . THR A 1 111 ? -9.498 9.414 13.644 1.00 93.19 111 THR A CA 1
ATOM 825 C C . THR A 1 111 ? -10.888 8.848 13.935 1.00 93.19 111 THR A C 1
ATOM 827 O O . THR A 1 111 ? -11.498 9.250 14.923 1.00 93.19 111 THR A O 1
ATOM 830 N N . SER A 1 112 ? -11.338 7.845 13.167 1.00 94.19 112 SER A N 1
ATOM 831 C CA . SER A 1 112 ? -12.642 7.193 13.391 1.00 94.19 112 SER A CA 1
ATOM 832 C C . SER A 1 112 ? -12.769 6.575 14.789 1.00 94.19 112 SER A C 1
ATOM 834 O O . SER A 1 112 ? -13.801 6.707 15.446 1.00 94.19 112 SER A O 1
ATOM 836 N N . ILE A 1 113 ? -11.691 5.962 15.288 1.00 96.06 113 ILE A N 1
ATOM 837 C CA . ILE A 1 113 ? -11.643 5.370 16.628 1.00 96.06 113 ILE A CA 1
ATOM 838 C C . ILE A 1 113 ? -11.755 6.453 17.700 1.00 96.06 113 ILE A C 1
ATOM 840 O O . ILE A 1 113 ? -12.602 6.350 18.584 1.00 96.06 113 ILE A O 1
ATOM 844 N N . LYS A 1 114 ? -10.961 7.527 17.598 1.00 95.12 114 LYS A N 1
ATOM 845 C CA . LYS A 1 114 ? -11.008 8.646 18.550 1.00 95.12 114 LYS A CA 1
ATOM 846 C C . LYS A 1 114 ? -12.399 9.268 18.642 1.00 95.12 114 LYS A C 1
ATOM 848 O O . LYS A 1 114 ? -12.860 9.568 19.740 1.00 95.12 114 LYS A O 1
ATOM 853 N N . GLU A 1 115 ? -13.070 9.471 17.512 1.00 95.69 115 GLU A N 1
ATOM 854 C CA . GLU A 1 115 ? -14.434 10.007 17.493 1.00 95.69 115 GLU A CA 1
ATOM 855 C C . GLU A 1 115 ? -15.439 9.074 18.169 1.00 95.69 115 GLU A C 1
ATOM 857 O O . GLU A 1 115 ? -16.306 9.535 18.911 1.00 95.69 115 GLU A O 1
ATOM 862 N N . ALA A 1 116 ? -15.315 7.765 17.954 1.00 95.38 116 ALA A N 1
ATOM 863 C CA . ALA A 1 116 ? -16.200 6.786 18.567 1.00 95.38 116 ALA A CA 1
ATOM 864 C C . ALA A 1 116 ? -15.962 6.641 20.081 1.00 95.38 116 ALA A C 1
ATOM 866 O O . ALA A 1 116 ? -16.916 6.511 20.849 1.00 95.38 116 ALA A O 1
ATOM 867 N N . LEU A 1 117 ? -14.709 6.725 20.532 1.00 94.94 117 LEU A N 1
ATOM 868 C CA . LEU A 1 117 ? -14.361 6.679 21.954 1.00 94.94 117 LEU A CA 1
ATOM 869 C C . LEU A 1 117 ? -14.898 7.886 22.722 1.00 94.94 117 LEU A C 1
ATOM 871 O O . LEU A 1 117 ? -15.448 7.710 23.805 1.00 94.94 117 LEU A O 1
ATOM 875 N N . LYS A 1 118 ? -14.851 9.088 22.129 1.00 95.44 118 LYS A N 1
ATOM 876 C CA . LYS A 1 118 ? -15.494 10.288 22.701 1.00 95.44 118 LYS A CA 1
ATOM 877 C C . LYS A 1 118 ? -16.997 10.105 22.932 1.00 95.44 118 LYS A C 1
ATOM 879 O O . LYS A 1 118 ? -17.554 10.723 23.829 1.00 95.44 118 LYS A O 1
ATOM 884 N N . LYS A 1 119 ? -17.645 9.253 22.133 1.00 95.00 119 LYS A N 1
ATOM 885 C CA . LYS A 1 119 ? -19.074 8.911 22.234 1.00 95.00 119 LYS A CA 1
ATOM 886 C C . LYS A 1 119 ? -19.343 7.698 23.141 1.00 95.00 119 LYS A C 1
ATOM 888 O O . LYS A 1 119 ? -20.462 7.197 23.171 1.00 95.00 119 LYS A O 1
ATOM 893 N N . GLY A 1 120 ? -18.331 7.188 23.850 1.00 94.31 120 GLY A N 1
ATOM 894 C CA . GLY A 1 120 ? -18.474 6.050 24.761 1.00 94.31 120 GLY A CA 1
ATOM 895 C C . GLY A 1 120 ? -18.668 4.701 24.060 1.00 94.31 120 GLY A C 1
ATOM 896 O O . GLY A 1 120 ? -19.262 3.788 24.623 1.00 94.31 120 GLY A O 1
ATOM 897 N N . HIS A 1 121 ? -18.202 4.542 22.818 1.00 94.56 121 HIS A N 1
ATOM 898 C CA . HIS A 1 121 ? -18.408 3.320 22.028 1.00 94.56 121 HIS A CA 1
ATOM 899 C C . HIS A 1 121 ? -17.264 2.299 22.126 1.00 94.56 121 HIS A C 1
ATOM 901 O O . HIS A 1 121 ? -17.112 1.471 21.235 1.00 94.56 121 HIS A O 1
ATOM 907 N N . ALA A 1 122 ? -16.468 2.316 23.197 1.00 93.81 122 ALA A N 1
ATOM 908 C CA . ALA A 1 122 ? -15.266 1.486 23.336 1.00 93.81 122 ALA A CA 1
ATOM 909 C C . ALA A 1 122 ? -15.502 -0.024 23.118 1.00 93.81 122 ALA A C 1
ATOM 911 O O . ALA A 1 122 ? -14.684 -0.691 22.481 1.00 93.81 122 ALA A O 1
ATOM 912 N N . SER A 1 123 ? -16.630 -0.553 23.602 1.00 96.38 123 SER A N 1
ATOM 913 C CA . SER A 1 123 ? -17.010 -1.968 23.483 1.00 96.38 123 SER A CA 1
ATOM 914 C C . SER A 1 123 ? -17.733 -2.318 22.179 1.00 96.38 123 SER A C 1
ATOM 916 O O . SER A 1 123 ? -17.969 -3.496 21.912 1.00 96.38 123 SER A O 1
ATOM 918 N N . ARG A 1 124 ? -18.098 -1.330 21.348 1.00 97.00 124 ARG A N 1
ATOM 919 C CA . ARG A 1 124 ? -18.782 -1.599 20.077 1.00 97.00 124 ARG A CA 1
ATOM 920 C C . ARG A 1 124 ? -17.791 -2.163 19.049 1.00 97.00 124 ARG A C 1
ATOM 922 O O . ARG A 1 124 ? -16.607 -1.820 19.080 1.00 97.00 124 ARG A O 1
ATOM 929 N N . PRO A 1 125 ? -18.266 -3.007 18.121 1.00 97.56 125 PRO A N 1
ATOM 930 C CA . PRO A 1 125 ? -17.434 -3.561 17.062 1.00 97.56 125 PRO A CA 1
ATOM 931 C C . PRO A 1 125 ? -17.077 -2.501 16.010 1.00 97.56 125 PRO A C 1
ATOM 933 O O . PRO A 1 125 ? -17.894 -1.629 15.686 1.00 97.56 125 PRO A O 1
ATOM 936 N N . VAL A 1 126 ? -15.886 -2.614 15.417 1.00 96.88 126 VAL A N 1
ATOM 937 C CA . VAL A 1 126 ? -15.392 -1.676 14.394 1.00 96.88 126 VAL A CA 1
ATOM 938 C C . VAL A 1 126 ? -16.274 -1.627 13.148 1.00 96.88 126 VAL A C 1
ATOM 940 O O . VAL A 1 126 ? -16.335 -0.582 12.507 1.00 96.88 126 VAL A O 1
ATOM 943 N N . LYS A 1 127 ? -17.040 -2.684 12.831 1.00 96.75 127 LYS A N 1
ATOM 944 C CA . LYS A 1 127 ? -17.983 -2.688 11.694 1.00 96.75 127 LYS A CA 1
ATOM 945 C C . LYS A 1 127 ? -18.991 -1.539 11.697 1.00 96.75 127 LYS A C 1
ATOM 947 O O . LYS A 1 127 ? -19.507 -1.194 10.642 1.00 96.75 127 LYS A O 1
ATOM 952 N N . GLY A 1 128 ? -19.286 -0.965 12.866 1.00 94.38 128 GLY A N 1
ATOM 953 C CA . GLY A 1 128 ? -20.209 0.163 12.991 1.00 94.38 128 GLY A CA 1
ATOM 954 C C . GLY A 1 128 ? -19.612 1.520 12.609 1.00 94.38 128 GLY A C 1
ATOM 955 O O . GLY A 1 128 ? -20.370 2.464 12.418 1.00 94.38 128 GLY A O 1
ATOM 956 N N . ILE A 1 129 ? -18.283 1.628 12.525 1.00 95.38 129 ILE A N 1
ATOM 957 C CA . ILE A 1 129 ? -17.574 2.894 12.269 1.00 95.38 129 ILE A CA 1
ATOM 958 C C . ILE A 1 129 ? -16.504 2.788 11.173 1.00 95.38 129 ILE A C 1
ATOM 960 O O . ILE A 1 129 ? -15.911 3.798 10.799 1.00 95.38 129 ILE A O 1
ATOM 964 N N . MET A 1 130 ? -16.222 1.580 10.677 1.00 94.75 130 MET A N 1
ATOM 965 C CA . MET A 1 130 ? -15.254 1.366 9.606 1.00 94.75 130 MET A CA 1
ATOM 966 C C . MET A 1 130 ? -15.718 2.031 8.309 1.00 94.75 130 MET A C 1
ATOM 968 O O . MET A 1 130 ? -16.901 2.021 7.966 1.00 94.75 130 MET A O 1
ATOM 972 N N . MET A 1 131 ? -14.763 2.545 7.544 1.00 93.62 131 MET A N 1
ATOM 973 C CA . MET A 1 131 ? -15.015 3.024 6.193 1.00 93.62 131 MET A CA 1
ATOM 974 C C . MET A 1 131 ? -15.151 1.826 5.256 1.00 93.62 131 MET A C 1
ATOM 976 O O . MET A 1 131 ? -14.282 0.958 5.216 1.00 93.62 131 MET A O 1
ATOM 980 N N . THR A 1 132 ? -16.243 1.768 4.495 1.00 90.75 132 THR A N 1
ATOM 981 C CA . THR A 1 132 ? -16.522 0.668 3.555 1.00 90.75 132 THR A CA 1
ATOM 982 C C . THR A 1 132 ? -16.081 0.956 2.123 1.00 90.75 132 THR A C 1
ATOM 984 O O . THR A 1 132 ? -16.101 0.044 1.292 1.00 90.75 132 THR A O 1
ATOM 987 N N . GLN A 1 133 ? -15.764 2.217 1.822 1.00 86.88 133 GLN A N 1
ATOM 988 C CA . GLN A 1 133 ? -15.209 2.671 0.550 1.00 86.88 133 GLN A CA 1
ATOM 989 C C . GLN A 1 133 ? -13.707 2.838 0.745 1.00 86.88 133 GLN A C 1
ATOM 991 O O . GLN A 1 133 ? -13.263 3.778 1.397 1.00 86.88 133 GLN A O 1
ATOM 996 N N . VAL A 1 134 ? -12.944 1.873 0.243 1.00 89.62 134 VAL A N 1
ATOM 997 C CA . VAL A 1 134 ? -11.485 1.864 0.331 1.00 89.62 134 VAL A CA 1
ATOM 998 C C . VAL A 1 134 ? -10.950 1.696 -1.078 1.00 89.62 134 VAL A C 1
ATOM 1000 O O . VAL A 1 134 ? -11.472 0.870 -1.826 1.00 89.62 134 VAL A O 1
ATOM 1003 N N . GLN A 1 135 ? -9.934 2.480 -1.433 1.00 92.94 135 GLN A N 1
ATOM 1004 C CA . GLN A 1 135 ? -9.280 2.353 -2.727 1.00 92.94 135 GLN A CA 1
ATOM 1005 C C . GLN A 1 135 ? -8.460 1.064 -2.752 1.00 92.94 135 GLN A C 1
ATOM 1007 O O . GLN A 1 135 ? -7.549 0.885 -1.936 1.00 92.94 135 GLN A O 1
ATOM 1012 N N . LEU A 1 136 ? -8.813 0.174 -3.676 1.00 93.56 136 LEU A N 1
ATOM 1013 C CA . LEU A 1 136 ? -8.128 -1.090 -3.919 1.00 93.56 136 LEU A CA 1
ATOM 1014 C C . LEU A 1 136 ? -7.380 -0.993 -5.247 1.00 93.56 136 LEU A C 1
ATOM 1016 O O . LEU A 1 136 ? -7.911 -0.442 -6.212 1.00 93.56 136 LEU A O 1
ATOM 1020 N N . VAL A 1 137 ? -6.169 -1.529 -5.292 1.00 93.44 137 VAL 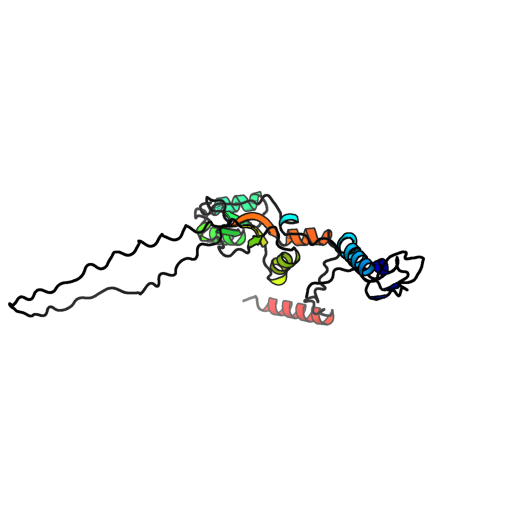A N 1
ATOM 1021 C CA . VAL A 1 137 ? -5.356 -1.648 -6.505 1.00 93.44 137 VAL A CA 1
ATOM 1022 C C . VAL A 1 137 ? -4.752 -3.041 -6.571 1.00 93.44 137 VAL A C 1
ATOM 1024 O O . VAL A 1 137 ? -4.507 -3.663 -5.540 1.00 93.44 137 VAL A O 1
ATOM 1027 N N . GLU A 1 138 ? -4.506 -3.536 -7.774 1.00 94.00 138 GLU A N 1
ATOM 1028 C CA . GLU A 1 138 ? -3.814 -4.810 -7.968 1.00 94.00 138 GLU A CA 1
ATOM 1029 C C . GLU A 1 138 ? -2.307 -4.657 -7.753 1.00 94.00 138 GLU A C 1
ATOM 1031 O O . GLU A 1 138 ? -1.764 -3.560 -7.902 1.00 94.00 138 GLU A O 1
ATOM 1036 N N . GLU A 1 139 ? -1.610 -5.754 -7.457 1.00 92.56 139 GLU A N 1
ATOM 1037 C CA . GLU A 1 139 ? -0.143 -5.769 -7.332 1.00 92.56 139 GLU A CA 1
ATOM 1038 C C . GLU A 1 139 ? 0.566 -5.280 -8.602 1.00 92.56 139 GLU A C 1
ATOM 1040 O O . GLU A 1 139 ? 1.583 -4.598 -8.514 1.00 92.56 139 GLU A O 1
ATOM 1045 N N . SER A 1 140 ? -0.012 -5.557 -9.772 1.00 89.75 140 SER A N 1
ATOM 1046 C CA . SER A 1 140 ? 0.473 -5.127 -11.090 1.00 89.75 140 SER A CA 1
ATOM 1047 C C . SER A 1 140 ? 0.247 -3.637 -11.380 1.00 89.75 140 SER A C 1
ATOM 1049 O O . SER A 1 140 ? 0.741 -3.126 -12.388 1.00 89.75 140 SER A O 1
ATOM 1051 N N . THR A 1 141 ? -0.502 -2.925 -10.527 1.00 90.56 141 THR A N 1
ATOM 1052 C CA . THR A 1 141 ? -0.836 -1.510 -10.741 1.00 90.56 141 THR A CA 1
ATOM 1053 C C . THR A 1 141 ? 0.432 -0.675 -10.771 1.00 90.56 141 THR A C 1
ATOM 1055 O O . THR A 1 141 ? 1.300 -0.812 -9.914 1.00 90.56 141 THR A O 1
ATOM 1058 N N . ARG A 1 142 ? 0.543 0.226 -11.742 1.00 86.62 142 ARG A N 1
ATOM 1059 C CA . ARG A 1 142 ? 1.749 1.032 -11.938 1.00 86.62 142 ARG A CA 1
ATOM 1060 C C . ARG A 1 142 ? 1.912 2.058 -10.826 1.00 86.62 142 ARG A C 1
ATOM 1062 O O . ARG A 1 142 ? 0.934 2.659 -10.374 1.00 86.62 142 ARG A O 1
ATOM 1069 N N . PHE A 1 143 ? 3.159 2.345 -10.454 1.00 84.56 143 PHE A N 1
ATOM 1070 C CA . PHE A 1 143 ? 3.478 3.393 -9.485 1.00 84.56 143 PHE A CA 1
ATOM 1071 C C . PHE A 1 143 ? 2.815 4.737 -9.821 1.00 84.56 143 PHE A C 1
ATOM 1073 O O . PHE A 1 143 ? 2.300 5.394 -8.922 1.00 84.56 143 PHE A O 1
ATOM 1080 N N . GLN A 1 144 ? 2.771 5.132 -11.098 1.00 79.31 144 GLN A N 1
ATOM 1081 C CA . GLN A 1 144 ? 2.177 6.408 -11.524 1.00 79.31 144 GLN A CA 1
ATOM 1082 C C . GLN A 1 144 ? 0.679 6.503 -11.215 1.00 79.31 144 GLN A C 1
ATOM 1084 O O . GLN A 1 144 ? 0.182 7.572 -10.853 1.00 79.31 144 GLN A O 1
ATOM 1089 N N . ASP A 1 145 ? -0.043 5.391 -11.346 1.00 86.44 145 ASP A N 1
ATOM 1090 C CA . ASP A 1 145 ? -1.469 5.340 -11.039 1.00 86.44 145 ASP A CA 1
ATOM 1091 C C . ASP A 1 145 ? -1.681 5.422 -9.523 1.00 86.44 145 ASP A C 1
ATOM 1093 O O . ASP A 1 145 ? -2.509 6.202 -9.052 1.00 86.44 145 ASP A O 1
ATOM 1097 N N . VAL A 1 146 ? -0.853 4.721 -8.739 1.00 88.94 146 VAL A N 1
ATOM 1098 C CA . VAL A 1 146 ? -0.883 4.823 -7.271 1.00 88.94 146 VAL A CA 1
ATOM 1099 C C . VAL A 1 146 ? -0.504 6.224 -6.780 1.00 88.94 146 VAL A C 1
ATOM 1101 O O . VAL A 1 146 ? -1.140 6.757 -5.867 1.00 88.94 146 VAL A O 1
ATOM 1104 N N . GLU A 1 147 ? 0.498 6.853 -7.394 1.00 85.00 147 GLU A N 1
ATOM 1105 C CA . GLU A 1 147 ? 0.878 8.236 -7.113 1.00 85.00 147 GLU A CA 1
ATOM 1106 C C . GLU A 1 147 ? -0.282 9.186 -7.417 1.00 85.00 147 GLU A C 1
ATOM 1108 O O . GLU A 1 147 ? -0.580 10.061 -6.602 1.00 85.00 147 GLU A O 1
ATOM 1113 N N . ARG A 1 148 ? -0.991 8.996 -8.538 1.00 84.25 148 ARG A N 1
ATOM 1114 C CA . ARG A 1 148 ? -2.184 9.787 -8.860 1.00 84.25 148 ARG A CA 1
ATOM 1115 C C . ARG A 1 148 ? -3.260 9.639 -7.786 1.00 84.25 148 ARG A C 1
ATOM 1117 O O . ARG A 1 148 ? -3.810 10.658 -7.378 1.00 84.25 148 ARG A O 1
ATOM 1124 N N . TYR A 1 149 ? -3.525 8.431 -7.295 1.00 88.56 149 TYR A N 1
ATOM 1125 C CA . TYR A 1 149 ? -4.505 8.220 -6.227 1.00 88.56 149 TYR A CA 1
ATOM 1126 C C . TYR A 1 149 ? -4.116 8.945 -4.928 1.00 88.56 149 TYR A C 1
ATOM 1128 O O . TYR A 1 149 ? -4.927 9.642 -4.329 1.00 88.56 149 TYR A O 1
ATOM 1136 N N . ILE A 1 150 ? -2.861 8.846 -4.488 1.00 86.56 150 ILE A N 1
ATOM 1137 C CA . ILE A 1 150 ? -2.447 9.429 -3.198 1.00 86.56 150 ILE A CA 1
ATOM 1138 C C . ILE A 1 150 ? -2.194 10.939 -3.285 1.00 86.56 150 ILE A C 1
ATOM 1140 O O . ILE A 1 150 ? -2.510 11.680 -2.359 1.00 86.56 150 ILE A O 1
ATOM 1144 N N . VAL A 1 151 ? -1.574 11.412 -4.366 1.00 82.75 151 VAL A N 1
ATOM 1145 C CA . VAL A 1 151 ? -1.177 12.820 -4.522 1.00 82.75 151 VAL A CA 1
ATOM 1146 C C . VAL A 1 151 ? -2.250 13.621 -5.246 1.00 82.75 151 VAL A C 1
ATOM 1148 O O . VAL A 1 151 ? -2.551 14.739 -4.837 1.00 82.75 151 VAL A O 1
ATOM 1151 N N . GLY A 1 152 ? -2.795 13.072 -6.330 1.00 74.69 152 GLY A N 1
ATOM 1152 C CA . GLY A 1 152 ? -3.785 13.746 -7.167 1.00 74.69 152 GLY A CA 1
ATOM 1153 C C . GLY A 1 152 ? -5.173 13.780 -6.534 1.00 74.69 152 GLY A C 1
ATOM 1154 O O . GLY A 1 152 ? -5.824 14.819 -6.575 1.00 74.69 152 GLY A O 1
ATOM 1155 N N . GLU A 1 153 ? -5.598 12.674 -5.921 1.00 82.06 153 GLU A N 1
ATOM 1156 C CA . GLU A 1 153 ? -6.906 12.557 -5.253 1.00 82.06 153 GLU A CA 1
ATOM 1157 C C . GLU A 1 153 ? -6.821 12.741 -3.722 1.00 82.06 153 GLU A C 1
ATOM 1159 O O . GLU A 1 153 ? -7.818 12.582 -3.023 1.00 82.06 153 GLU A O 1
ATOM 1164 N N . ASP A 1 154 ? -5.637 13.098 -3.201 1.00 82.25 154 ASP A N 1
ATOM 1165 C CA . ASP A 1 154 ? -5.325 13.308 -1.772 1.00 82.25 154 ASP A CA 1
ATOM 1166 C C . ASP A 1 154 ? -5.742 12.140 -0.858 1.00 82.25 154 ASP A C 1
ATOM 1168 O O . ASP A 1 154 ? -6.093 12.316 0.312 1.00 82.25 154 ASP A O 1
ATOM 1172 N N . LEU A 1 155 ? -5.688 10.910 -1.377 1.00 85.38 155 LEU A N 1
ATOM 1173 C CA . LEU A 1 155 ? -5.930 9.727 -0.562 1.00 85.38 155 LEU A CA 1
ATOM 1174 C C . LEU A 1 155 ? -4.758 9.501 0.395 1.00 85.38 155 LEU A C 1
ATOM 1176 O O . LEU A 1 155 ? -3.597 9.463 -0.000 1.00 85.38 155 LEU A O 1
ATOM 1180 N N . GLU A 1 156 ? -5.042 9.252 1.673 1.00 85.06 156 GLU A N 1
ATOM 1181 C CA . GLU A 1 156 ? -3.973 8.956 2.639 1.00 85.06 156 GLU A CA 1
ATOM 1182 C C . GLU A 1 156 ? -3.229 7.646 2.330 1.00 85.06 156 GLU A C 1
ATOM 1184 O O . GLU A 1 156 ? -2.084 7.450 2.762 1.00 85.06 156 GLU A O 1
ATOM 1189 N N . ARG A 1 157 ? -3.924 6.712 1.672 1.00 89.62 157 ARG A N 1
ATOM 1190 C CA . ARG A 1 157 ? -3.541 5.306 1.575 1.00 89.62 157 ARG A CA 1
ATOM 1191 C C . ARG A 1 157 ? -4.336 4.556 0.512 1.00 89.62 157 ARG A C 1
ATOM 1193 O O . ARG A 1 157 ? -5.494 4.878 0.253 1.00 89.62 157 ARG A O 1
ATOM 1200 N N . VAL A 1 158 ? -3.724 3.501 -0.005 1.00 93.44 158 VAL A N 1
ATOM 1201 C CA . VAL A 1 158 ? -4.278 2.580 -0.996 1.00 93.44 158 VAL A CA 1
ATOM 1202 C C . VAL A 1 158 ? -3.975 1.146 -0.558 1.00 93.44 158 VAL A C 1
ATOM 1204 O O . VAL A 1 158 ? -2.887 0.867 -0.049 1.00 93.44 158 VAL A O 1
ATOM 1207 N N . LEU A 1 159 ? -4.938 0.238 -0.723 1.00 94.44 159 LEU A N 1
ATOM 1208 C CA . LEU A 1 159 ? -4.750 -1.183 -0.433 1.00 94.44 159 LEU A CA 1
ATOM 1209 C C . LEU A 1 159 ? -4.382 -1.951 -1.684 1.00 94.44 159 LEU A C 1
ATOM 1211 O O . LEU A 1 159 ? -5.097 -1.885 -2.679 1.00 94.44 159 LEU A O 1
ATOM 1215 N N . VAL A 1 160 ? -3.303 -2.718 -1.588 1.00 94.75 160 VAL A N 1
ATOM 1216 C CA . VAL A 1 160 ? -2.876 -3.623 -2.647 1.00 94.75 160 VAL A CA 1
ATOM 1217 C C . VAL A 1 160 ? -3.500 -4.983 -2.396 1.00 94.75 160 VAL A C 1
ATOM 1219 O O . VAL A 1 160 ? -3.379 -5.548 -1.301 1.00 94.75 160 VAL A O 1
ATOM 1222 N N . VAL A 1 161 ? -4.207 -5.483 -3.399 1.00 94.50 161 VAL A N 1
ATOM 1223 C CA . VAL A 1 161 ? -4.989 -6.707 -3.317 1.00 94.50 161 VAL A CA 1
ATOM 1224 C C . VAL A 1 161 ? -4.666 -7.648 -4.468 1.00 94.50 161 VAL A C 1
ATOM 1226 O O . VAL A 1 161 ? -4.337 -7.224 -5.572 1.00 94.50 161 VAL A O 1
ATOM 1229 N N . GLN A 1 162 ? -4.840 -8.935 -4.204 1.00 91.81 162 GLN A N 1
ATOM 1230 C CA . GLN A 1 162 ? -4.945 -9.959 -5.225 1.00 91.81 162 GLN A CA 1
ATOM 1231 C C . GLN A 1 162 ? -6.432 -10.226 -5.454 1.00 91.81 162 GLN A C 1
ATOM 1233 O O . GLN A 1 162 ? -7.164 -10.598 -4.526 1.00 91.81 162 GLN A O 1
ATOM 1238 N N . MET A 1 163 ? -6.893 -9.990 -6.679 1.00 83.44 163 MET A N 1
ATOM 1239 C CA . MET A 1 163 ? -8.269 -10.280 -7.064 1.00 83.44 163 MET A CA 1
ATOM 1240 C C . MET A 1 163 ? -8.429 -11.792 -7.181 1.00 83.44 163 MET A C 1
ATOM 1242 O O . MET A 1 163 ? -7.670 -12.451 -7.888 1.00 83.44 163 MET A O 1
ATOM 1246 N N . VAL A 1 164 ? -9.401 -12.346 -6.460 1.00 77.81 164 VAL A N 1
ATOM 1247 C CA . VAL A 1 164 ? -9.760 -13.757 -6.600 1.00 77.81 164 VAL A CA 1
ATOM 1248 C C . VAL A 1 164 ? -10.904 -13.821 -7.608 1.00 77.81 164 VAL A C 1
ATOM 1250 O O . VAL A 1 164 ? -11.961 -13.243 -7.323 1.00 77.81 164 VAL A O 1
ATOM 1253 N N . PRO A 1 165 ? -10.725 -14.484 -8.768 1.00 71.00 165 PRO A N 1
ATOM 1254 C CA . PRO A 1 165 ? -11.822 -14.725 -9.692 1.00 71.00 165 PRO A CA 1
ATOM 1255 C C . PRO A 1 165 ? -12.956 -15.396 -8.921 1.00 71.00 165 PRO A C 1
ATOM 1257 O O . PRO A 1 165 ? -12.763 -16.431 -8.286 1.00 71.00 165 PRO A O 1
ATOM 1260 N N . GLN A 1 166 ? -14.124 -14.762 -8.896 1.00 60.41 166 GLN A N 1
ATOM 1261 C CA . GLN A 1 166 ? -15.323 -15.435 -8.420 1.00 60.41 166 GLN A CA 1
ATOM 1262 C C . GLN A 1 166 ? -15.697 -16.420 -9.526 1.00 60.41 166 GLN A C 1
ATOM 1264 O O . GLN A 1 166 ? -16.021 -15.975 -10.625 1.00 60.41 166 GLN A O 1
ATOM 1269 N N . GLU A 1 167 ? -15.628 -17.725 -9.263 1.00 54.81 167 GLU A N 1
ATOM 1270 C CA . GLU A 1 167 ? -16.399 -18.676 -10.064 1.00 54.81 167 GLU A CA 1
ATOM 1271 C C . GLU A 1 167 ? -17.857 -18.214 -9.974 1.00 54.81 167 GLU A C 1
ATOM 1273 O O . GLU A 1 167 ? -18.423 -18.108 -8.880 1.00 54.81 167 GLU A O 1
ATOM 1278 N N . GLU A 1 168 ? -18.424 -17.793 -11.103 1.00 51.69 168 GLU A N 1
ATOM 1279 C CA . GLU A 1 168 ? -19.855 -17.544 -11.182 1.00 51.69 168 GLU A CA 1
ATOM 1280 C C . GLU A 1 168 ? -20.543 -18.861 -10.815 1.00 51.69 168 GLU A C 1
ATOM 1282 O O . GLU A 1 168 ? -20.224 -19.898 -11.399 1.00 51.69 168 GLU A O 1
ATOM 1287 N N . ASP A 1 169 ? -21.437 -18.836 -9.816 1.00 51.97 169 ASP A N 1
ATOM 1288 C CA . ASP A 1 169 ? -22.328 -19.969 -9.545 1.00 51.97 169 ASP A CA 1
ATOM 1289 C C . ASP A 1 169 ? -22.891 -20.430 -10.899 1.00 51.97 169 ASP A C 1
ATOM 1291 O O . ASP A 1 169 ? -23.423 -19.575 -11.622 1.00 51.97 169 ASP A O 1
ATOM 1295 N N . PRO A 1 170 ? -22.763 -21.719 -11.281 1.00 47.38 170 PRO A N 1
ATOM 1296 C CA . PRO A 1 170 ? -23.302 -22.185 -12.547 1.00 47.38 170 PRO A CA 1
ATOM 1297 C C . PRO A 1 170 ? -24.773 -21.783 -12.582 1.00 47.38 170 PRO A C 1
ATOM 1299 O O . PRO A 1 170 ? -25.522 -22.071 -11.642 1.00 47.38 170 PRO A O 1
ATOM 1302 N N . ALA A 1 171 ? -25.145 -21.031 -13.622 1.00 48.16 171 ALA A N 1
ATOM 1303 C CA . ALA A 1 171 ? -26.495 -20.520 -13.794 1.00 48.16 171 ALA A CA 1
ATOM 1304 C C . ALA A 1 171 ? -27.500 -21.646 -13.502 1.00 48.16 171 ALA A C 1
ATOM 1306 O O . ALA A 1 171 ? -27.258 -22.780 -13.929 1.00 48.16 171 ALA A O 1
ATOM 1307 N N . PRO A 1 172 ? -28.593 -21.375 -12.761 1.00 47.09 172 PRO A N 1
ATOM 1308 C CA . PRO A 1 172 ? -29.583 -22.399 -12.484 1.00 47.09 172 PRO A CA 1
ATOM 1309 C C . PRO A 1 172 ? -30.026 -22.975 -13.823 1.00 47.09 172 PRO A C 1
ATOM 1311 O O . PRO A 1 172 ? -30.522 -22.241 -14.679 1.00 47.09 172 PRO A O 1
ATOM 1314 N N . ILE A 1 173 ? -29.768 -24.270 -14.010 1.00 55.25 173 ILE A N 1
ATOM 1315 C CA . ILE A 1 173 ? -30.243 -25.037 -15.153 1.00 55.25 173 ILE A CA 1
ATOM 1316 C C . ILE A 1 173 ? -31.748 -24.783 -15.189 1.00 55.25 173 ILE A C 1
ATOM 1318 O O . ILE A 1 173 ? -32.456 -25.137 -14.243 1.00 55.25 173 ILE A O 1
ATOM 1322 N N . ALA A 1 174 ? -32.209 -24.061 -16.211 1.00 44.03 174 ALA A N 1
ATOM 1323 C CA . ALA A 1 174 ? -33.626 -23.814 -16.404 1.00 44.03 174 ALA A CA 1
ATOM 1324 C C . ALA A 1 174 ? -34.333 -25.179 -16.408 1.00 44.03 174 ALA A C 1
ATOM 1326 O O . ALA A 1 174 ? -33.840 -26.093 -17.079 1.00 44.03 174 ALA A O 1
ATOM 1327 N N . PRO A 1 175 ? -35.422 -25.373 -15.642 1.00 45.38 175 PRO A N 1
ATOM 1328 C CA . PRO A 1 175 ? -36.180 -26.605 -15.749 1.00 45.38 175 PRO A CA 1
ATOM 1329 C C . PRO A 1 175 ? -36.675 -26.711 -17.191 1.00 45.38 175 PRO A C 1
ATOM 1331 O O . PRO A 1 175 ? -37.260 -25.767 -17.723 1.00 45.38 175 PRO A O 1
ATOM 1334 N N . ALA A 1 176 ? -36.340 -27.836 -17.820 1.00 45.06 176 ALA A N 1
ATOM 1335 C CA . ALA A 1 176 ? -36.767 -28.181 -19.160 1.00 45.06 176 ALA A CA 1
ATOM 1336 C C . ALA A 1 176 ? -38.292 -28.066 -19.272 1.00 45.06 176 ALA A C 1
ATOM 1338 O O . ALA A 1 176 ? -39.024 -28.423 -18.348 1.00 45.06 176 ALA A O 1
ATOM 1339 N N . GLU A 1 177 ? -38.708 -27.535 -20.414 1.00 42.38 177 GLU A N 1
ATOM 1340 C CA . GLU A 1 177 ? -40.071 -27.380 -20.906 1.00 42.38 177 GLU A CA 1
ATOM 1341 C C . GLU A 1 177 ? -40.967 -28.561 -20.495 1.00 42.38 177 GLU A C 1
ATOM 1343 O O . GLU A 1 177 ? -40.795 -29.691 -20.952 1.00 42.38 177 GLU A O 1
ATOM 1348 N N . THR A 1 178 ? -41.931 -28.302 -19.609 1.00 35.25 178 THR A N 1
ATOM 1349 C CA . THR A 1 178 ? -43.108 -29.159 -19.451 1.00 35.25 178 THR A CA 1
ATOM 1350 C C . THR A 1 178 ? -43.948 -29.029 -20.711 1.00 35.25 178 THR A C 1
ATOM 1352 O O . THR A 1 178 ? -44.397 -27.931 -21.036 1.00 35.25 178 THR A O 1
ATOM 1355 N N . ALA A 1 179 ? -44.109 -30.157 -21.402 1.00 40.16 179 ALA A N 1
ATOM 1356 C CA . ALA A 1 179 ? -45.001 -30.331 -22.532 1.00 40.16 179 ALA A CA 1
ATOM 1357 C C . ALA A 1 179 ? -46.408 -29.815 -22.204 1.00 40.16 179 ALA A C 1
ATOM 1359 O O . ALA A 1 179 ? -46.944 -30.072 -21.125 1.00 40.16 179 ALA A O 1
ATOM 1360 N N . GLU A 1 180 ? -46.960 -29.073 -23.155 1.00 38.34 180 GLU A N 1
ATOM 1361 C CA . GLU A 1 180 ? -48.364 -28.701 -23.228 1.00 38.34 180 GLU A CA 1
ATOM 1362 C C . GLU A 1 180 ? -49.192 -29.997 -23.309 1.00 38.34 180 GLU A C 1
ATOM 1364 O O . GLU A 1 180 ? -49.044 -30.770 -24.254 1.00 38.34 180 GLU A O 1
ATOM 1369 N N . GLU A 1 181 ? -50.013 -30.266 -22.291 1.00 36.22 181 GLU A N 1
ATOM 1370 C CA . GLU A 1 181 ? -51.120 -31.219 -22.392 1.00 36.22 181 GLU A CA 1
ATOM 1371 C C . GLU A 1 181 ? -52.359 -30.446 -22.854 1.00 36.22 181 GLU A C 1
ATOM 1373 O O . GLU A 1 181 ? -52.699 -29.394 -22.310 1.00 36.22 181 GLU A O 1
ATOM 1378 N N . GLU A 1 182 ? -52.967 -30.967 -23.915 1.00 36.03 182 GLU A N 1
ATOM 1379 C CA . GLU A 1 182 ? -54.122 -30.443 -24.636 1.00 36.03 182 GLU A CA 1
ATOM 1380 C C . GLU A 1 182 ? -55.364 -30.373 -23.726 1.00 36.03 182 GLU A C 1
ATOM 1382 O O . GLU A 1 182 ? -55.752 -31.362 -23.102 1.00 36.03 182 GLU A O 1
ATOM 1387 N N . GLU A 1 183 ? -56.008 -29.203 -23.664 1.00 34.41 183 GLU A N 1
ATOM 1388 C CA . GLU A 1 183 ? -57.364 -29.057 -23.127 1.00 34.41 183 GLU A CA 1
ATOM 1389 C C . GLU A 1 183 ? -58.376 -29.515 -24.195 1.00 34.41 183 GLU A C 1
ATOM 1391 O O . GLU A 1 183 ? -58.506 -28.881 -25.242 1.00 34.41 183 GLU A O 1
ATOM 1396 N N . GLU A 1 184 ? -59.106 -30.604 -23.927 1.00 35.56 184 GLU A N 1
ATOM 1397 C CA . GLU A 1 184 ? -60.381 -30.907 -24.588 1.00 35.56 184 GLU A CA 1
ATOM 1398 C C . GLU A 1 184 ? -61.546 -30.458 -23.694 1.00 35.56 184 GLU A C 1
ATOM 1400 O O . GLU A 1 184 ? -61.679 -30.859 -22.535 1.00 35.56 184 GLU A O 1
ATOM 1405 N N . ASP A 1 185 ? -62.395 -29.618 -24.282 1.00 32.47 185 ASP A N 1
ATOM 1406 C CA . ASP A 1 185 ? -63.628 -29.074 -23.732 1.00 32.47 185 ASP A CA 1
ATOM 1407 C C . ASP A 1 185 ? -64.648 -30.160 -23.341 1.00 32.47 185 ASP A C 1
ATOM 1409 O O . ASP A 1 185 ? -65.006 -31.023 -24.152 1.00 32.47 185 ASP A O 1
ATOM 1413 N N . HIS A 1 186 ? -65.263 -30.022 -22.160 1.00 40.53 186 HIS A N 1
ATOM 1414 C CA . HIS A 1 186 ? -66.648 -30.461 -21.975 1.00 40.53 186 HIS A CA 1
ATOM 1415 C C . HIS A 1 186 ? -67.481 -29.507 -21.111 1.00 40.53 186 HIS A C 1
ATOM 1417 O O . HIS A 1 186 ? -67.157 -29.179 -19.971 1.00 40.53 186 HIS A O 1
ATOM 1423 N N . ASP A 1 187 ? -68.571 -29.092 -21.749 1.00 30.81 187 ASP A N 1
ATOM 1424 C CA . ASP A 1 187 ? -69.689 -28.251 -21.341 1.00 30.81 187 ASP A CA 1
ATOM 1425 C C . ASP A 1 187 ? -70.492 -28.829 -20.158 1.00 30.81 187 ASP A C 1
ATOM 1427 O O . ASP A 1 187 ? -70.585 -30.047 -19.989 1.00 30.81 187 ASP A O 1
ATOM 1431 N N . GLY A 1 188 ? -71.132 -27.952 -19.373 1.00 30.86 188 GLY A N 1
ATOM 1432 C CA . GLY A 1 188 ? -72.141 -28.378 -18.401 1.00 30.86 188 GLY A CA 1
ATOM 1433 C C . GLY A 1 188 ? -72.398 -27.455 -17.205 1.00 30.86 188 GLY A C 1
ATOM 1434 O O . GLY A 1 188 ? -71.980 -27.759 -16.095 1.00 30.86 188 GLY A O 1
ATOM 1435 N N . GLY A 1 189 ? -73.184 -26.397 -17.420 1.00 27.20 189 GLY A N 1
ATOM 1436 C CA . GLY A 1 189 ? -74.440 -26.193 -16.675 1.00 27.20 189 GLY A CA 1
ATOM 1437 C C . GLY A 1 189 ? -74.453 -25.766 -15.192 1.00 27.20 189 GLY A C 1
ATOM 1438 O O . GLY A 1 189 ? -74.298 -26.577 -14.291 1.00 27.20 189 GLY A O 1
ATOM 1439 N N . GLU A 1 190 ? -74.882 -24.510 -15.004 1.00 28.92 190 GLU A N 1
ATOM 1440 C CA . GLU A 1 190 ? -75.909 -24.020 -14.054 1.00 28.92 190 GLU A CA 1
ATOM 1441 C C . GLU A 1 190 ? -75.701 -24.042 -12.519 1.00 28.92 190 GLU A C 1
ATOM 1443 O O . GLU A 1 190 ? -75.594 -25.078 -11.874 1.00 28.92 190 GLU A O 1
ATOM 1448 N N . GLY A 1 191 ? -75.916 -22.858 -11.914 1.00 27.50 191 GLY A N 1
ATOM 1449 C CA . GLY A 1 191 ? -76.858 -22.752 -10.790 1.00 27.50 191 GLY A CA 1
ATOM 1450 C C . GLY A 1 191 ? -76.435 -21.974 -9.537 1.00 27.50 191 GLY A C 1
ATOM 1451 O O . GLY A 1 191 ? -75.983 -22.585 -8.580 1.00 27.50 191 GLY A O 1
ATOM 1452 N N . SER A 1 192 ? -76.828 -20.686 -9.474 1.00 29.62 192 SER A N 1
ATOM 1453 C CA . SER A 1 192 ? -77.356 -19.979 -8.270 1.00 29.62 192 SER A CA 1
ATOM 1454 C C . SER A 1 192 ? -76.384 -19.721 -7.081 1.00 29.62 192 SER A C 1
ATOM 1456 O O . SER A 1 192 ? -75.541 -20.542 -6.778 1.00 29.62 192 SER A O 1
ATOM 1458 N N . SER A 1 193 ? -76.411 -18.655 -6.270 1.00 33.91 193 SER A N 1
ATOM 1459 C CA . SER A 1 193 ? -77.228 -17.441 -6.127 1.00 33.91 193 SER A CA 1
ATOM 1460 C C . SER A 1 193 ? -76.756 -16.652 -4.874 1.00 33.91 193 SER A C 1
ATOM 1462 O O . SER A 1 193 ? -76.313 -17.301 -3.933 1.00 33.91 193 SER A O 1
ATOM 1464 N N . VAL A 1 194 ? -76.986 -15.318 -4.850 1.00 33.50 194 VAL A N 1
ATOM 1465 C CA . VAL A 1 194 ? -77.135 -14.366 -3.693 1.00 33.50 194 VAL A CA 1
ATOM 1466 C C . VAL A 1 194 ? -75.970 -14.220 -2.675 1.00 33.50 194 VAL A C 1
ATOM 1468 O O . VAL A 1 194 ? -75.256 -15.174 -2.423 1.00 33.50 194 VAL A O 1
ATOM 1471 N N . SER A 1 195 ? -75.663 -13.110 -1.981 1.00 32.19 195 SER A N 1
ATOM 1472 C CA . SER A 1 195 ? -76.118 -11.704 -1.798 1.00 32.19 195 SER A CA 1
ATOM 1473 C C . SER A 1 195 ? -74.937 -10.959 -1.113 1.00 32.19 195 SER A C 1
ATOM 1475 O O . SER A 1 195 ? -74.092 -11.629 -0.526 1.00 32.19 195 SER A O 1
ATOM 1477 N N . LEU A 1 196 ? -74.731 -9.642 -1.300 1.00 32.94 196 LEU A N 1
ATOM 1478 C CA . LEU A 1 196 ? -74.970 -8.541 -0.320 1.00 32.94 196 LEU A CA 1
ATOM 1479 C C . LEU A 1 196 ? -74.493 -8.881 1.120 1.00 32.94 196 LEU A C 1
ATOM 1481 O O . LEU A 1 196 ? -74.834 -9.934 1.630 1.00 32.94 196 LEU A O 1
ATOM 1485 N N . GLU A 1 197 ? -73.691 -8.094 1.844 1.00 30.84 197 GLU A N 1
ATOM 1486 C CA . GLU A 1 197 ? -73.871 -6.676 2.179 1.00 30.84 197 GLU A CA 1
ATOM 1487 C C . GLU A 1 197 ? -72.696 -6.103 3.016 1.00 30.84 197 GLU A C 1
ATOM 1489 O O . GLU A 1 197 ? -71.822 -6.819 3.507 1.00 30.84 197 GLU A O 1
ATOM 1494 N N . ASP A 1 198 ? -72.705 -4.772 3.116 1.00 30.09 198 ASP A N 1
ATOM 1495 C CA . ASP A 1 198 ? -71.750 -3.839 3.715 1.00 30.09 198 ASP A CA 1
ATOM 1496 C C . ASP A 1 198 ? -71.391 -4.046 5.201 1.00 30.09 198 ASP A C 1
ATOM 1498 O O . ASP A 1 198 ? -72.209 -4.437 6.031 1.00 30.09 198 ASP A O 1
ATOM 1502 N N . GLY A 1 199 ? -70.174 -3.625 5.575 1.00 30.00 199 GLY A N 1
ATOM 1503 C CA . GLY A 1 199 ? -69.728 -3.535 6.969 1.00 30.00 199 GLY A CA 1
ATOM 1504 C C . GLY A 1 199 ? -68.517 -2.615 7.144 1.00 30.00 199 GLY A C 1
ATOM 1505 O O . GLY A 1 199 ? -67.405 -2.929 6.735 1.00 30.00 199 GLY A O 1
ATOM 1506 N N . GLN A 1 200 ? -68.757 -1.453 7.741 1.00 27.91 200 GLN A N 1
ATOM 1507 C CA . GLN A 1 200 ? -67.876 -0.290 7.857 1.00 27.91 200 GLN A CA 1
ATOM 1508 C C . GLN A 1 200 ? -66.574 -0.481 8.670 1.00 27.91 200 GLN A C 1
ATOM 1510 O O . GLN A 1 200 ? -66.553 -1.100 9.725 1.00 27.91 200 GLN A O 1
ATOM 1515 N N . ALA A 1 201 ? -65.539 0.225 8.193 1.00 29.69 201 ALA A N 1
ATOM 1516 C CA . ALA A 1 201 ? -64.554 1.035 8.926 1.00 29.69 201 ALA A CA 1
ATOM 1517 C C . ALA A 1 201 ? -63.749 0.434 10.101 1.00 29.69 201 ALA A C 1
ATOM 1519 O O . ALA A 1 201 ? -64.241 0.338 11.217 1.00 29.69 201 ALA A O 1
ATOM 1520 N N . ALA A 1 202 ? -62.427 0.296 9.903 1.00 25.52 202 ALA A N 1
ATOM 1521 C CA . ALA A 1 202 ? -61.415 0.825 10.832 1.00 25.52 202 ALA A CA 1
ATOM 1522 C C . ALA A 1 202 ? -59.987 0.777 10.244 1.00 25.52 202 ALA A C 1
ATOM 1524 O O . ALA A 1 202 ? -59.493 -0.260 9.824 1.00 25.52 202 ALA A O 1
ATOM 1525 N N . ALA A 1 203 ? -59.352 1.948 10.252 1.00 30.39 203 ALA A N 1
ATOM 1526 C CA . ALA A 1 203 ? -57.929 2.256 10.393 1.00 30.39 203 ALA A CA 1
ATOM 1527 C C . ALA A 1 203 ? -56.826 1.183 10.171 1.00 30.39 203 ALA A C 1
ATOM 1529 O O . ALA A 1 203 ? -56.739 0.169 10.855 1.00 30.39 203 ALA A O 1
ATOM 1530 N N . ALA A 1 204 ? -55.815 1.654 9.427 1.00 28.70 204 ALA A N 1
ATOM 1531 C CA . ALA A 1 204 ? -54.375 1.428 9.599 1.00 28.70 204 ALA A CA 1
ATOM 1532 C C . ALA A 1 204 ? -53.671 0.336 8.764 1.00 28.70 204 ALA A C 1
ATOM 1534 O O . ALA A 1 204 ? -53.969 -0.849 8.842 1.00 28.70 204 ALA A O 1
ATOM 1535 N N . LYS A 1 205 ? -52.558 0.801 8.166 1.00 25.22 205 LYS A N 1
ATOM 1536 C CA . LYS A 1 205 ? -51.328 0.109 7.723 1.00 25.22 205 LYS A CA 1
ATOM 1537 C C . LYS A 1 205 ? -51.175 -0.210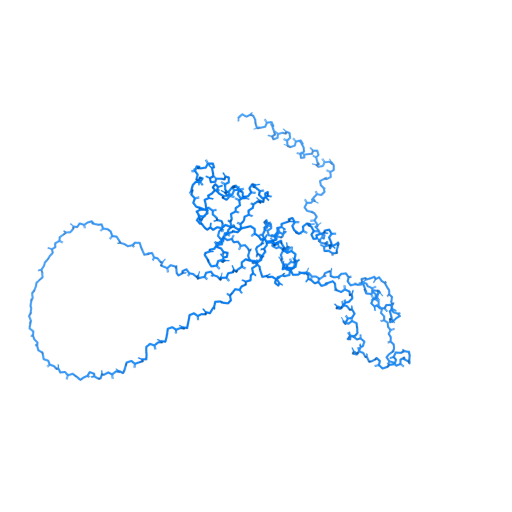 6.230 1.00 25.22 205 LYS A C 1
ATOM 1539 O O . LYS A 1 205 ? -52.074 -0.705 5.572 1.00 25.22 205 LYS A O 1
ATOM 1544 N N . ALA A 1 206 ? -49.909 -0.037 5.823 1.00 28.59 206 ALA A N 1
ATOM 1545 C CA . ALA A 1 206 ? -49.226 -0.543 4.628 1.00 28.59 206 ALA A CA 1
ATOM 1546 C C . ALA A 1 206 ? -49.617 0.163 3.309 1.00 28.59 206 ALA A C 1
ATOM 1548 O O . ALA A 1 206 ? -50.777 0.366 3.017 1.00 28.59 206 ALA A O 1
ATOM 1549 N N . SER A 1 207 ? -48.709 0.625 2.450 1.00 29.39 207 SER A N 1
ATOM 1550 C CA . SER A 1 207 ? -47.450 0.002 2.061 1.00 29.39 207 SER A CA 1
ATOM 1551 C C . SER A 1 207 ? -46.439 1.049 1.595 1.00 29.39 207 SER A C 1
ATOM 1553 O O . SER A 1 207 ? -46.569 1.637 0.523 1.00 29.39 207 SER A O 1
ATOM 1555 N N . SER A 1 208 ? -45.365 1.227 2.363 1.00 33.97 208 SER A N 1
ATOM 1556 C CA . SER A 1 208 ? -44.117 1.747 1.819 1.00 33.97 208 SER A CA 1
ATOM 1557 C C . SER A 1 208 ? -43.509 0.659 0.936 1.00 33.97 208 SER A C 1
ATOM 1559 O O . SER A 1 208 ? -42.994 -0.359 1.399 1.00 33.97 208 SER A O 1
ATOM 1561 N N . LYS A 1 209 ? -43.619 0.872 -0.374 1.00 30.31 209 LYS A N 1
ATOM 1562 C CA . LYS A 1 209 ? -43.017 0.070 -1.438 1.00 30.31 209 LYS A CA 1
ATOM 1563 C C . LYS A 1 209 ? -41.490 0.117 -1.273 1.00 30.31 209 LYS A C 1
ATOM 1565 O O . LYS A 1 209 ? -40.815 0.997 -1.800 1.00 30.31 209 LYS A O 1
ATOM 1570 N N . LYS A 1 210 ? -40.934 -0.787 -0.463 1.00 30.02 210 LYS A N 1
ATOM 1571 C CA . LYS A 1 210 ? -39.489 -0.912 -0.251 1.00 30.02 210 LYS A CA 1
ATOM 1572 C C . LYS A 1 210 ? -38.902 -1.591 -1.484 1.00 30.02 210 LYS A C 1
ATOM 1574 O O . LYS A 1 210 ? -38.916 -2.811 -1.604 1.00 30.02 210 LYS A O 1
ATOM 1579 N N . ALA A 1 211 ? -38.429 -0.774 -2.421 1.00 32.12 211 ALA A N 1
ATOM 1580 C CA . ALA A 1 211 ? -37.639 -1.218 -3.557 1.00 32.12 211 ALA A CA 1
ATOM 1581 C C . ALA A 1 211 ? -36.437 -2.025 -3.040 1.00 32.12 211 ALA A C 1
ATOM 1583 O O . ALA A 1 211 ? -35.527 -1.497 -2.396 1.00 32.12 211 ALA A O 1
ATOM 1584 N N . ASN A 1 212 ? -36.479 -3.332 -3.280 1.00 28.16 212 ASN A N 1
ATOM 1585 C CA . ASN A 1 212 ? -35.436 -4.271 -2.913 1.00 28.16 212 ASN A CA 1
ATOM 1586 C C . ASN A 1 212 ? -34.245 -4.053 -3.860 1.00 28.16 212 ASN A C 1
ATOM 1588 O O . ASN A 1 212 ? -34.167 -4.636 -4.940 1.00 28.16 212 ASN A O 1
ATOM 1592 N N . LYS A 1 213 ? -33.341 -3.137 -3.498 1.00 34.88 213 LYS A N 1
ATOM 1593 C CA . LYS A 1 213 ? -32.103 -2.888 -4.243 1.00 34.88 213 LYS A CA 1
ATOM 1594 C C . LYS A 1 213 ? -31.203 -4.118 -4.090 1.00 34.88 213 LYS A C 1
ATOM 1596 O O . LYS A 1 213 ? -30.593 -4.300 -3.036 1.00 34.88 213 LYS A O 1
ATOM 1601 N N . LYS A 1 214 ? -31.145 -4.959 -5.135 1.00 31.14 214 LYS A N 1
ATOM 1602 C CA . LYS A 1 214 ? -30.159 -6.042 -5.309 1.00 31.14 214 LYS A CA 1
ATOM 1603 C C . LYS A 1 214 ? -28.782 -5.525 -4.874 1.00 31.14 214 LYS A C 1
ATOM 1605 O O . LYS A 1 214 ? -28.230 -4.622 -5.500 1.00 31.14 214 LYS A O 1
ATOM 1610 N N . LYS A 1 215 ? -28.247 -6.056 -3.771 1.00 36.03 215 LYS A N 1
ATOM 1611 C CA . LYS A 1 215 ? -26.866 -5.799 -3.350 1.00 36.03 215 LYS A CA 1
ATOM 1612 C C . LYS A 1 215 ? -25.956 -6.507 -4.350 1.00 36.03 215 LYS A C 1
ATOM 1614 O O . LYS A 1 215 ? -25.883 -7.730 -4.338 1.00 36.03 215 LYS A O 1
ATOM 1619 N N . SER A 1 216 ? -25.287 -5.753 -5.214 1.00 40.88 216 SER A N 1
ATOM 1620 C CA . SER A 1 216 ? -24.170 -6.260 -6.011 1.00 40.88 216 SER A CA 1
ATOM 1621 C C . SER A 1 216 ? -23.121 -6.857 -5.061 1.00 40.88 216 SER A C 1
ATOM 1623 O O . SER A 1 216 ? -22.639 -6.151 -4.168 1.00 40.88 216 SER A O 1
ATOM 1625 N N . LYS A 1 217 ? -22.806 -8.152 -5.205 1.00 51.41 217 LYS A N 1
ATOM 1626 C CA . LYS A 1 217 ? -21.710 -8.827 -4.483 1.00 51.41 217 LYS A CA 1
ATOM 1627 C C . LYS A 1 217 ? -20.427 -8.015 -4.737 1.00 51.41 217 LYS A C 1
ATOM 1629 O O . LYS A 1 217 ? -20.075 -7.785 -5.890 1.00 51.41 217 LYS A O 1
ATOM 1634 N N . LYS A 1 218 ? -19.773 -7.510 -3.681 1.00 56.44 218 LYS A N 1
ATOM 1635 C CA . LYS A 1 218 ? -18.460 -6.852 -3.812 1.00 56.44 218 LYS A CA 1
ATOM 1636 C C . LYS A 1 218 ? -17.449 -7.883 -4.341 1.00 56.44 218 LYS A C 1
ATOM 1638 O O . LYS A 1 218 ? -17.522 -9.030 -3.898 1.00 56.44 218 LYS A O 1
ATOM 1643 N N . PRO A 1 219 ? -16.520 -7.497 -5.232 1.00 62.06 219 PRO A N 1
ATOM 1644 C CA . PRO A 1 219 ? -15.470 -8.401 -5.685 1.00 62.06 219 PRO A CA 1
ATOM 1645 C C . PRO A 1 219 ? -14.625 -8.857 -4.491 1.00 62.06 219 PRO A C 1
ATOM 1647 O O . PRO A 1 219 ? -14.306 -8.065 -3.599 1.00 62.06 219 PRO A O 1
ATOM 1650 N N . ALA A 1 220 ? -14.299 -10.147 -4.458 1.00 81.19 220 ALA A N 1
ATOM 1651 C CA . ALA A 1 220 ? -13.484 -10.737 -3.411 1.00 81.19 220 ALA A CA 1
ATOM 1652 C C . ALA A 1 220 ? -12.013 -10.355 -3.617 1.00 81.19 220 ALA A C 1
ATOM 1654 O O . ALA A 1 220 ? -11.350 -10.828 -4.538 1.00 81.19 220 ALA A O 1
ATOM 1655 N N . ALA A 1 221 ? -11.517 -9.474 -2.753 1.00 88.94 221 ALA A N 1
ATOM 1656 C CA . ALA A 1 221 ? -10.177 -8.912 -2.846 1.00 88.94 221 ALA A CA 1
ATOM 1657 C C . ALA A 1 221 ? -9.351 -9.323 -1.625 1.00 88.94 221 ALA A C 1
ATOM 1659 O O . ALA A 1 221 ? -9.646 -8.908 -0.497 1.00 88.94 221 ALA A O 1
ATOM 1660 N N . LYS A 1 222 ? -8.330 -10.159 -1.836 1.00 92.56 222 LYS A N 1
ATOM 1661 C CA . LYS A 1 222 ? -7.427 -10.621 -0.776 1.00 92.56 222 LYS A CA 1
ATOM 1662 C C . LYS A 1 222 ? -6.341 -9.576 -0.554 1.00 92.56 222 LYS A C 1
ATOM 1664 O O . LYS A 1 222 ? -5.689 -9.164 -1.502 1.00 92.56 222 LYS A O 1
ATOM 1669 N N . LEU A 1 223 ? -6.144 -9.140 0.688 1.00 93.75 223 LEU A N 1
ATOM 1670 C CA . LEU A 1 223 ? -5.127 -8.136 1.007 1.00 93.75 223 LEU A CA 1
ATOM 1671 C C . LEU A 1 223 ? -3.714 -8.710 0.865 1.00 93.75 223 LEU A C 1
ATOM 1673 O O . LEU A 1 223 ? -3.422 -9.757 1.444 1.00 93.75 223 LEU A O 1
ATOM 1677 N N . VAL A 1 224 ? -2.841 -7.974 0.181 1.00 92.50 224 VAL A N 1
ATOM 1678 C CA . VAL A 1 224 ? -1.422 -8.324 0.017 1.00 92.50 224 VAL A CA 1
ATOM 1679 C C . VAL A 1 224 ? -0.517 -7.242 0.601 1.00 92.50 224 VAL A C 1
ATOM 1681 O O . VAL A 1 224 ? 0.453 -7.560 1.288 1.00 92.50 224 VAL A O 1
ATOM 1684 N N . GLY A 1 225 ? -0.881 -5.966 0.447 1.00 92.75 225 GLY A N 1
ATOM 1685 C CA . GLY A 1 225 ? -0.078 -4.865 0.971 1.00 92.75 225 GLY A CA 1
ATOM 1686 C C . GLY A 1 225 ? -0.833 -3.564 1.187 1.00 92.75 225 GLY A C 1
ATOM 1687 O O . GLY A 1 225 ? -2.021 -3.424 0.889 1.00 92.75 225 GLY A O 1
ATOM 1688 N N . LEU A 1 226 ? -0.118 -2.596 1.749 1.00 93.56 226 LEU A N 1
ATOM 1689 C CA . LEU A 1 226 ? -0.602 -1.246 2.009 1.00 93.56 226 LEU A CA 1
ATOM 1690 C C . LEU A 1 226 ? 0.414 -0.250 1.466 1.00 93.56 226 LEU A C 1
ATOM 1692 O O . LEU A 1 226 ? 1.610 -0.367 1.726 1.00 93.56 226 LEU A O 1
ATOM 1696 N N . ILE A 1 227 ? -0.084 0.762 0.767 1.00 92.19 227 ILE A N 1
ATOM 1697 C CA . ILE A 1 227 ? 0.713 1.897 0.324 1.00 92.19 227 ILE A CA 1
ATOM 1698 C C . ILE A 1 227 ? 0.154 3.150 0.982 1.00 92.19 227 ILE A C 1
ATOM 1700 O O . ILE A 1 227 ? -1.045 3.417 0.939 1.00 92.19 227 ILE A O 1
ATOM 1704 N N . THR A 1 228 ? 1.029 3.934 1.594 1.00 89.62 228 THR A N 1
ATOM 1705 C CA . THR A 1 228 ? 0.711 5.215 2.221 1.00 89.62 228 THR A CA 1
ATOM 1706 C C . THR A 1 228 ? 1.528 6.341 1.601 1.00 89.62 228 THR A C 1
ATOM 1708 O O . THR A 1 228 ? 2.536 6.126 0.925 1.00 89.62 228 THR A O 1
ATOM 1711 N N . ARG A 1 229 ? 1.156 7.585 1.913 1.00 84.62 229 ARG A N 1
ATOM 1712 C CA . ARG A 1 229 ? 1.941 8.768 1.524 1.00 84.62 229 ARG A CA 1
ATOM 1713 C C . ARG A 1 229 ? 3.405 8.700 1.981 1.00 84.62 229 ARG A C 1
ATOM 1715 O O . ARG A 1 229 ? 4.281 9.231 1.306 1.00 84.62 229 ARG A O 1
ATOM 1722 N N . LYS A 1 230 ? 3.691 8.032 3.106 1.00 82.19 230 LYS A N 1
ATOM 1723 C CA . LYS A 1 230 ? 5.061 7.843 3.608 1.00 82.19 230 LYS A CA 1
ATOM 1724 C C . LYS A 1 230 ? 5.877 6.921 2.699 1.00 82.19 230 LYS A C 1
ATOM 1726 O O . LYS A 1 230 ? 7.059 7.185 2.492 1.00 82.19 230 LYS A O 1
ATOM 1731 N N . ASP A 1 231 ? 5.247 5.892 2.143 1.00 84.75 231 ASP A N 1
ATOM 1732 C CA . ASP A 1 231 ? 5.897 4.942 1.238 1.00 84.75 231 ASP A CA 1
ATOM 1733 C C . ASP A 1 231 ? 6.273 5.629 -0.081 1.00 84.75 231 ASP A C 1
ATOM 1735 O O . ASP A 1 231 ? 7.410 5.502 -0.534 1.00 84.75 231 ASP A O 1
ATOM 1739 N N . LEU A 1 232 ? 5.390 6.490 -0.611 1.00 79.50 232 LEU A N 1
ATOM 1740 C CA . LEU A 1 232 ? 5.714 7.346 -1.761 1.00 79.50 232 LEU A CA 1
ATOM 1741 C C . LEU A 1 232 ? 6.895 8.283 -1.484 1.00 79.50 232 LEU A C 1
ATOM 1743 O O . LEU A 1 232 ? 7.779 8.436 -2.323 1.00 79.50 232 LEU A O 1
ATOM 1747 N N . LEU A 1 233 ? 6.940 8.912 -0.305 1.00 73.75 233 LEU A N 1
ATOM 1748 C CA . LEU A 1 233 ? 8.042 9.810 0.060 1.00 73.75 233 LEU A CA 1
ATOM 1749 C C . LEU A 1 233 ? 9.374 9.068 0.231 1.00 73.75 233 LEU A C 1
ATOM 1751 O O . LEU A 1 233 ? 10.418 9.611 -0.128 1.00 73.75 233 LEU A O 1
ATOM 1755 N N . ARG A 1 234 ? 9.348 7.830 0.743 1.00 69.88 234 ARG A N 1
ATOM 1756 C CA . ARG A 1 234 ? 10.537 6.971 0.822 1.00 69.88 234 ARG A CA 1
ATOM 1757 C C . ARG A 1 234 ? 11.039 6.614 -0.579 1.00 69.88 234 ARG A C 1
ATOM 1759 O O . ARG A 1 234 ? 12.233 6.740 -0.831 1.00 69.88 234 ARG A O 1
ATOM 1766 N N . GLN A 1 235 ? 10.137 6.256 -1.492 1.00 65.44 235 GLN A N 1
ATOM 1767 C CA . GLN A 1 235 ? 10.483 5.972 -2.888 1.00 65.44 235 GLN A CA 1
ATOM 1768 C C . GLN A 1 235 ? 11.015 7.205 -3.627 1.00 65.44 235 GLN A C 1
ATOM 1770 O O . GLN A 1 235 ? 11.947 7.100 -4.420 1.00 65.44 235 GLN A O 1
ATOM 1775 N N . ARG A 1 236 ? 10.515 8.403 -3.302 1.00 56.94 236 ARG A N 1
ATOM 1776 C CA . ARG A 1 236 ? 10.993 9.663 -3.888 1.00 56.94 236 ARG A CA 1
ATOM 1777 C C . ARG A 1 236 ? 12.478 9.948 -3.622 1.00 56.94 236 ARG A C 1
ATOM 1779 O O . ARG A 1 236 ? 13.090 10.642 -4.419 1.00 56.94 236 ARG A O 1
ATOM 1786 N N . SER A 1 237 ? 13.058 9.406 -2.546 1.00 48.06 237 SER A N 1
ATOM 1787 C CA . SER A 1 237 ? 14.513 9.485 -2.306 1.00 48.06 237 SER A CA 1
ATOM 1788 C C . SER A 1 237 ? 15.328 8.505 -3.161 1.00 48.06 237 SER A C 1
ATOM 1790 O O . SER A 1 237 ? 16.519 8.721 -3.343 1.00 48.06 237 SER A O 1
ATOM 1792 N N . TYR A 1 238 ? 14.712 7.438 -3.681 1.00 45.56 238 TYR A N 1
ATOM 1793 C CA . TYR A 1 238 ? 15.366 6.432 -4.530 1.00 45.56 238 TYR A CA 1
ATOM 1794 C C . TYR A 1 238 ? 15.189 6.713 -6.030 1.00 45.56 238 TYR A C 1
ATOM 1796 O O . TYR A 1 238 ? 16.050 6.358 -6.834 1.00 45.56 238 TYR A O 1
ATOM 1804 N N . TYR A 1 239 ? 14.110 7.400 -6.415 1.00 49.56 239 TYR A N 1
ATOM 1805 C CA . TYR A 1 239 ? 13.796 7.727 -7.806 1.00 49.56 239 TYR A CA 1
ATOM 1806 C C . TYR A 1 239 ? 13.745 9.240 -8.029 1.00 49.56 239 TYR A C 1
ATOM 1808 O O . TYR A 1 239 ? 12.693 9.825 -8.286 1.00 49.56 239 TYR A O 1
ATOM 1816 N N . ASP A 1 240 ? 14.925 9.863 -8.014 1.00 43.47 240 ASP A N 1
ATOM 1817 C CA . ASP A 1 240 ? 15.137 11.291 -8.305 1.00 43.47 240 ASP A CA 1
ATOM 1818 C C . ASP A 1 240 ? 14.626 11.725 -9.697 1.00 43.47 240 ASP A C 1
ATOM 1820 O O . ASP A 1 240 ? 14.535 12.908 -9.997 1.00 43.47 240 ASP A O 1
ATOM 1824 N N . SER A 1 241 ? 14.277 10.788 -10.586 1.00 44.19 241 SER A N 1
ATOM 1825 C CA . SER A 1 241 ? 13.830 11.082 -11.953 1.00 44.19 241 SER A CA 1
ATOM 1826 C C . SER A 1 241 ? 12.317 11.292 -12.111 1.00 44.19 241 SER A C 1
ATOM 1828 O O . SER A 1 241 ? 11.885 11.673 -13.195 1.00 44.19 241 SER A O 1
ATOM 1830 N N . VAL A 1 242 ? 11.503 11.096 -11.066 1.00 41.56 242 VAL A N 1
ATOM 1831 C CA . VAL A 1 242 ? 10.032 11.265 -11.130 1.00 41.56 242 VAL A CA 1
ATOM 1832 C C . VAL A 1 242 ? 9.610 12.635 -10.579 1.00 41.56 242 VAL A C 1
ATOM 1834 O O . VAL A 1 242 ? 8.652 12.774 -9.823 1.00 41.56 242 VAL A O 1
ATOM 1837 N N . TYR A 1 243 ? 10.335 13.705 -10.929 1.00 39.44 243 TYR A N 1
ATOM 1838 C CA . TYR A 1 243 ? 9.883 15.050 -10.570 1.00 39.44 243 TYR A CA 1
ATOM 1839 C C . TYR A 1 243 ? 8.767 15.526 -11.495 1.00 39.44 243 TYR A C 1
ATOM 1841 O O . TYR A 1 243 ? 8.977 16.069 -12.582 1.00 39.44 243 TYR A O 1
ATOM 1849 N N . TYR A 1 244 ? 7.558 15.452 -10.945 1.00 35.47 244 TYR A N 1
ATOM 1850 C CA . TYR A 1 244 ? 6.579 16.518 -11.067 1.00 35.47 244 TYR A CA 1
ATOM 1851 C C . TYR A 1 244 ? 7.263 17.870 -10.795 1.00 35.47 244 TYR A C 1
ATOM 1853 O O . TYR A 1 244 ? 7.667 18.174 -9.667 1.00 35.47 244 TYR A O 1
ATOM 1861 N N . HIS A 1 245 ? 7.319 18.735 -11.811 1.00 32.59 245 HIS A N 1
ATOM 1862 C CA . HIS A 1 245 ? 7.191 20.161 -11.547 1.00 32.59 245 HIS A CA 1
ATOM 1863 C C . HIS A 1 245 ? 5.797 20.352 -10.965 1.00 32.59 245 HIS A C 1
ATOM 1865 O O . HIS A 1 245 ? 4.820 20.552 -11.685 1.00 32.59 245 HIS A O 1
ATOM 1871 N N . ASN A 1 246 ? 5.709 20.280 -9.642 1.00 31.72 246 ASN A N 1
ATOM 1872 C CA . ASN A 1 246 ? 4.682 21.005 -8.935 1.00 31.72 246 ASN A CA 1
ATOM 1873 C C . ASN A 1 246 ? 4.882 22.453 -9.401 1.00 31.72 246 ASN A C 1
ATOM 1875 O O . ASN A 1 246 ? 5.839 23.090 -8.967 1.00 31.72 246 ASN A O 1
ATOM 1879 N N . LYS A 1 247 ? 4.074 22.954 -10.352 1.00 30.27 247 LYS A N 1
ATOM 1880 C CA . LYS A 1 247 ? 3.806 24.392 -10.380 1.00 30.27 247 LYS A CA 1
ATOM 1881 C C . LYS A 1 247 ? 3.248 24.615 -8.992 1.00 30.27 247 LYS A C 1
ATOM 1883 O O . LYS A 1 247 ? 2.162 24.112 -8.707 1.00 30.27 247 LYS A O 1
ATOM 1888 N N . PRO A 1 248 ? 4.042 25.187 -8.088 1.00 33.97 248 PRO A N 1
ATOM 1889 C CA . PRO A 1 248 ? 3.644 25.189 -6.713 1.00 33.97 248 PRO A CA 1
ATOM 1890 C C . PRO A 1 248 ? 2.337 25.979 -6.668 1.00 33.97 248 PRO A C 1
ATOM 1892 O O . PRO A 1 248 ? 2.247 27.079 -7.211 1.00 33.97 248 PRO A O 1
ATOM 1895 N N . PHE A 1 249 ? 1.381 25.492 -5.891 1.00 32.88 249 PHE A N 1
ATOM 1896 C CA . PHE A 1 249 ? 0.465 26.369 -5.166 1.00 32.88 249 PHE A CA 1
ATOM 1897 C C . PHE A 1 249 ? 1.222 27.342 -4.223 1.00 32.88 249 PHE A C 1
ATOM 1899 O O . PHE A 1 249 ? 0.656 27.876 -3.281 1.00 32.88 249 PHE A O 1
ATOM 1906 N N . SER A 1 250 ? 2.507 27.632 -4.464 1.00 34.88 250 SER A N 1
ATOM 1907 C CA . SER A 1 250 ? 3.062 28.941 -4.201 1.00 34.88 250 SER A CA 1
ATOM 1908 C C . SER A 1 250 ? 2.705 29.832 -5.391 1.00 34.88 250 SER A C 1
ATOM 1910 O O . SER A 1 250 ? 3.485 30.018 -6.328 1.00 34.88 250 SER A O 1
ATOM 1912 N N . ILE A 1 251 ? 1.589 30.544 -5.256 1.00 37.34 251 ILE A N 1
ATOM 1913 C CA . ILE 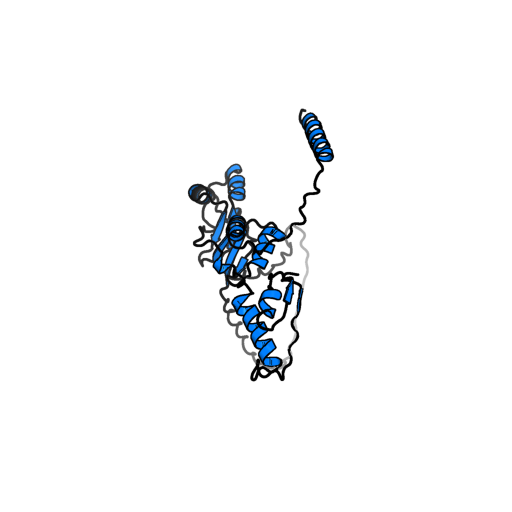A 1 251 ? 1.741 31.992 -5.391 1.00 37.34 251 ILE A CA 1
ATOM 1914 C C . ILE A 1 251 ? 2.957 32.300 -4.514 1.00 37.34 251 ILE A C 1
ATOM 1916 O O . ILE A 1 251 ? 2.919 32.072 -3.302 1.00 37.34 251 ILE A O 1
ATOM 1920 N N . ARG A 1 252 ? 4.097 32.634 -5.130 1.00 39.50 252 ARG A N 1
ATOM 1921 C CA . ARG A 1 252 ? 5.209 33.224 -4.394 1.00 39.50 252 ARG A CA 1
ATOM 1922 C C . ARG A 1 252 ? 4.631 34.519 -3.853 1.00 39.50 252 ARG A C 1
ATOM 1924 O O . ARG A 1 252 ? 4.606 35.524 -4.549 1.00 39.50 252 ARG A O 1
ATOM 1931 N N . ILE A 1 253 ? 4.057 34.434 -2.660 1.00 44.94 253 ILE A N 1
ATOM 1932 C CA . ILE A 1 253 ? 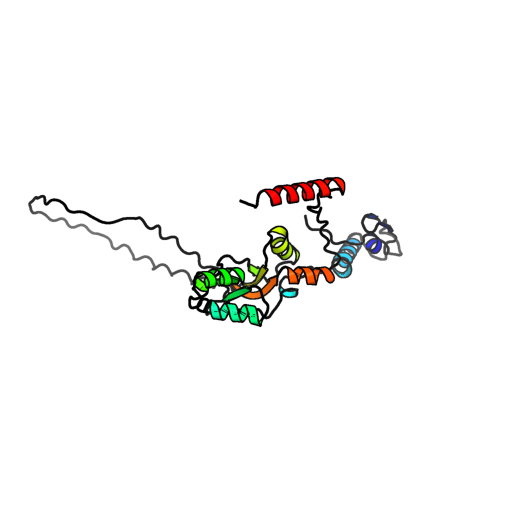3.667 35.580 -1.868 1.00 44.94 253 ILE A CA 1
ATOM 1933 C C . ILE A 1 253 ? 4.992 36.290 -1.650 1.00 44.94 253 ILE A C 1
ATOM 1935 O O . ILE A 1 253 ? 5.831 35.832 -0.870 1.00 44.94 253 ILE A O 1
ATOM 1939 N N . ASP A 1 254 ? 5.210 37.330 -2.446 1.00 48.12 254 ASP A N 1
ATOM 1940 C CA . ASP A 1 254 ? 6.358 38.202 -2.311 1.00 48.12 254 ASP A CA 1
ATOM 1941 C C . ASP A 1 254 ? 6.426 38.694 -0.855 1.00 48.12 254 ASP A C 1
ATOM 1943 O O . ASP A 1 254 ? 5.426 38.736 -0.129 1.00 48.12 254 ASP A O 1
ATOM 1947 N N . SER A 1 255 ? 7.620 39.050 -0.398 1.00 51.53 255 SER A N 1
ATOM 1948 C CA . SER A 1 255 ? 7.876 39.507 0.971 1.00 51.53 255 SER A CA 1
ATOM 1949 C C . SER A 1 255 ? 6.920 40.639 1.387 1.00 51.53 255 SER A C 1
ATOM 1951 O O . SER A 1 255 ? 6.539 40.738 2.556 1.00 51.53 255 SER A O 1
ATOM 1953 N N . SER A 1 256 ? 6.468 41.439 0.413 1.00 55.19 256 SER A N 1
ATOM 1954 C CA . SER A 1 256 ? 5.429 42.466 0.542 1.00 55.19 256 SER A CA 1
ATOM 1955 C C . SER A 1 256 ? 4.036 41.901 0.888 1.00 55.19 256 SER A C 1
ATOM 1957 O O . SER A 1 256 ? 3.391 42.373 1.825 1.00 55.19 256 SER A O 1
ATOM 1959 N N . GLN A 1 257 ? 3.592 40.835 0.218 1.00 53.00 257 GLN A N 1
ATOM 1960 C CA . GLN A 1 257 ? 2.289 40.190 0.426 1.00 53.00 257 GLN A CA 1
ATOM 1961 C C . GLN A 1 257 ? 2.246 39.336 1.708 1.00 53.00 257 GLN A C 1
ATOM 1963 O O . GLN A 1 257 ? 1.185 39.138 2.305 1.00 53.00 257 GLN A O 1
ATOM 1968 N N . ARG A 1 258 ? 3.406 38.872 2.194 1.00 52.94 258 ARG A N 1
ATOM 1969 C CA . ARG A 1 258 ? 3.515 38.088 3.439 1.00 52.94 258 ARG A CA 1
ATOM 1970 C C . ARG A 1 258 ? 3.197 38.936 4.672 1.00 52.94 258 ARG A C 1
ATOM 1972 O O . ARG A 1 258 ? 2.576 38.438 5.610 1.00 52.94 258 ARG A O 1
ATOM 1979 N N . ARG A 1 259 ? 3.556 40.228 4.645 1.00 58.66 259 ARG A N 1
ATOM 1980 C CA . ARG A 1 259 ? 3.143 41.199 5.675 1.00 58.66 259 ARG A CA 1
ATOM 1981 C C . ARG A 1 259 ? 1.634 41.380 5.698 1.00 58.66 259 ARG A C 1
ATOM 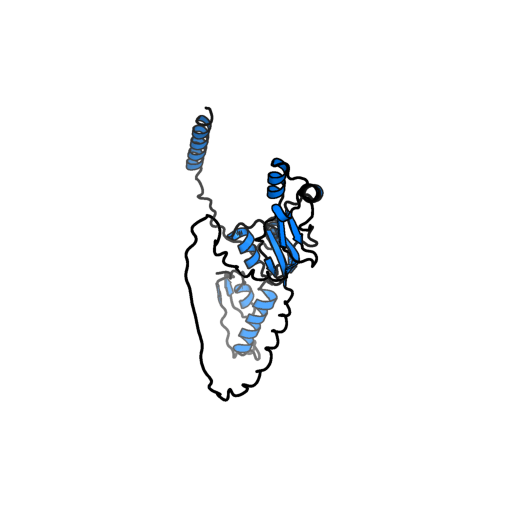1983 O O . ARG A 1 259 ? 1.066 41.389 6.781 1.00 58.66 259 ARG A O 1
ATOM 1990 N N . PHE A 1 260 ? 0.992 41.450 4.534 1.00 59.19 260 PHE A N 1
ATOM 1991 C CA . PHE A 1 260 ? -0.458 41.623 4.444 1.00 59.19 260 PHE A CA 1
ATOM 1992 C C . PHE A 1 260 ? -1.215 40.445 5.073 1.00 59.19 260 PHE A C 1
ATOM 1994 O O . PHE A 1 260 ? -2.118 40.644 5.879 1.00 59.19 260 PHE A O 1
ATOM 2001 N N . LEU A 1 261 ? -0.781 39.209 4.805 1.00 56.72 261 LEU A N 1
ATOM 2002 C CA . LEU A 1 261 ? -1.354 38.008 5.427 1.00 56.72 261 LEU A CA 1
ATOM 2003 C C . LEU A 1 261 ? -1.074 37.909 6.934 1.00 56.72 261 LEU A C 1
ATOM 2005 O O . LEU A 1 261 ? -1.925 37.432 7.685 1.00 56.72 261 LEU A O 1
ATOM 2009 N N . MET A 1 262 ? 0.091 38.367 7.405 1.00 62.25 262 MET A N 1
ATOM 2010 C CA . MET A 1 262 ? 0.378 38.431 8.844 1.00 62.25 262 MET A CA 1
ATOM 2011 C C . MET A 1 262 ? -0.444 39.506 9.561 1.00 62.25 262 MET A C 1
ATOM 2013 O O . MET A 1 262 ? -0.888 39.268 10.685 1.00 62.25 262 MET A O 1
ATOM 2017 N N . ASP A 1 263 ? -0.675 40.652 8.922 1.00 66.88 263 ASP A N 1
ATOM 2018 C CA . ASP A 1 263 ? -1.495 41.736 9.467 1.00 66.88 263 ASP A CA 1
ATOM 2019 C C . ASP A 1 263 ? -2.981 41.351 9.489 1.00 66.88 263 ASP A C 1
ATOM 2021 O O . ASP A 1 263 ? -3.659 41.534 10.498 1.00 66.88 263 ASP A O 1
ATOM 2025 N N . LEU A 1 264 ? -3.457 40.681 8.433 1.00 63.00 264 LEU A N 1
ATOM 2026 C CA . LEU A 1 264 ? -4.797 40.096 8.370 1.00 63.00 264 LEU A CA 1
ATOM 2027 C C . LEU A 1 264 ? -4.998 39.037 9.464 1.00 63.00 264 LEU A C 1
ATOM 2029 O O . LEU A 1 264 ? -6.012 39.046 10.154 1.00 63.00 264 LEU A O 1
ATOM 2033 N N . ARG A 1 265 ? -4.006 38.165 9.692 1.00 56.09 265 ARG A N 1
ATOM 2034 C CA . ARG A 1 265 ? -4.038 37.161 10.769 1.00 56.09 265 ARG A CA 1
ATOM 2035 C C . ARG A 1 265 ? -4.016 37.790 12.165 1.00 56.09 265 ARG A C 1
ATOM 2037 O O . ARG A 1 265 ? -4.640 37.248 13.075 1.00 56.09 265 ARG A O 1
ATOM 2044 N N . LYS A 1 266 ? -3.302 38.906 12.357 1.00 66.38 266 LYS A N 1
ATOM 2045 C CA . LYS A 1 266 ? -3.329 39.669 13.616 1.00 66.38 266 LYS A CA 1
ATOM 2046 C C . LYS A 1 266 ? -4.688 40.327 13.838 1.00 66.38 266 LYS A C 1
ATOM 2048 O O . LYS A 1 266 ? -5.220 40.192 14.931 1.00 66.38 266 LYS A O 1
ATOM 2053 N N . LYS A 1 267 ? -5.264 40.956 12.810 1.00 61.12 267 LYS A N 1
ATOM 2054 C CA . LYS A 1 267 ? -6.601 41.568 12.871 1.00 61.12 267 LYS A CA 1
ATOM 2055 C C . LYS A 1 267 ? -7.691 40.533 13.132 1.00 61.12 267 LYS A C 1
ATOM 2057 O O . LYS A 1 267 ? -8.512 40.747 14.008 1.00 61.12 267 LYS A O 1
ATOM 2062 N N . LEU A 1 268 ? -7.644 39.373 12.476 1.00 54.31 268 LEU A N 1
ATOM 2063 C CA . LEU A 1 268 ? -8.583 38.272 12.728 1.00 54.31 268 LEU A CA 1
ATOM 2064 C C . LEU A 1 268 ? -8.449 37.694 14.146 1.00 54.31 268 LEU A C 1
ATOM 2066 O O . LEU A 1 268 ? -9.456 37.380 14.763 1.00 54.31 268 LEU A O 1
ATOM 2070 N N . LYS A 1 269 ? -7.234 37.639 14.713 1.00 51.41 269 LYS A N 1
ATOM 2071 C CA . LYS A 1 269 ? -7.023 37.278 16.129 1.00 51.41 269 LYS A CA 1
ATOM 2072 C C . LYS A 1 269 ? -7.590 38.294 17.127 1.00 51.41 269 LYS A C 1
ATOM 2074 O O . LYS A 1 269 ? -7.739 37.942 18.292 1.00 51.41 269 LYS A O 1
ATOM 2079 N N . MET A 1 270 ? -7.860 39.532 16.708 1.00 51.81 270 MET A N 1
ATOM 2080 C CA . MET A 1 270 ? -8.516 40.535 17.556 1.00 51.81 270 MET A CA 1
ATOM 2081 C C . MET A 1 270 ? -10.042 40.376 17.582 1.00 51.81 270 MET A C 1
ATOM 2083 O O . MET A 1 270 ? -10.664 40.934 18.472 1.00 51.81 270 MET A O 1
ATOM 2087 N N . PHE A 1 271 ? -10.627 39.595 16.665 1.00 49.34 271 PHE A N 1
ATOM 2088 C CA . PHE A 1 271 ? -12.063 39.281 16.640 1.00 49.34 271 PHE A CA 1
ATOM 2089 C C . PHE A 1 271 ? -12.414 37.954 17.331 1.00 49.34 271 PHE A C 1
ATOM 2091 O O . PHE A 1 271 ? -13.574 37.569 17.343 1.00 49.34 271 PHE A O 1
ATOM 2098 N N . ASP A 1 272 ? -11.427 37.264 17.913 1.00 47.59 272 ASP A N 1
ATOM 2099 C CA . ASP A 1 272 ? -11.599 35.979 18.616 1.00 47.59 272 ASP A CA 1
ATOM 2100 C C . ASP A 1 272 ? -11.629 36.159 20.151 1.00 47.59 272 ASP A C 1
ATOM 2102 O O . ASP A 1 272 ? -11.281 35.267 20.927 1.00 47.59 272 ASP A O 1
ATOM 2106 N N . LYS A 1 273 ? -11.991 37.367 20.595 1.00 50.19 273 LYS A N 1
ATOM 2107 C CA . LYS A 1 273 ? -12.377 37.673 21.973 1.00 50.19 273 LYS A CA 1
ATOM 2108 C C . LYS A 1 273 ? -13.646 38.512 21.937 1.00 50.19 273 LYS A C 1
ATOM 2110 O O . LYS A 1 273 ? -13.557 39.734 21.904 1.00 50.19 273 LYS A O 1
ATOM 2115 N N . ASP A 1 274 ? -14.767 37.817 21.806 1.00 40.88 274 ASP A N 1
ATOM 2116 C CA . ASP A 1 274 ? -15.926 37.859 22.709 1.00 40.88 274 ASP A CA 1
ATOM 2117 C C . ASP A 1 274 ? -16.900 36.733 22.324 1.00 40.88 274 ASP A C 1
ATOM 2119 O O . ASP A 1 274 ? -17.287 36.655 21.135 1.00 40.88 274 ASP A O 1
#

pLDDT: mean 70.35, std 23.6, range [25.22, 98.06]

Sequence (274 aa):
SARKSTVDLNALFTPYHGGGHPKAASCSMRLDDPAMRGLDSQAFLDHLVEDICTNQLKPEISAGEFMTAPVLTCTPDTTISQAEIALQTNSINGIPVLDKNKFVVGMITKTSIKEALKKGHASRPVKGIMMTQVQLVEESTRFQDVERYIVGEDLERVLVVQMVPQEEDPAPIAPAETAEEEEEDHDGGEGSSVSLEDGQAAAAKASSKKANKKKSKKPAAKLVGLITRKDLLRQRSYYDSVYYHNKPFSIRIDSSQRRFLMDLRKKLKMFDKD